Protein AF-A0A9W9KMR5-F1 (afdb_monomer)

Secondary structure (DSSP, 8-state):
-PPPPPSS--HHHHHHHHTTS--EE--SS-B--EEETTEEEPPB-PPPTT---SEE--TTSSHHHHHHHHHHHHH-GGGTTSPPPPPPPTTPPPTT-TTPPP----EE-TT--EE---TTSS-SSS--SS--TTS-----TTHHHHHHHHHHH-GGGSTTHHHHHHHHHHHHHHHHHHHHHTHHHHHHHHHHT-----TT--HHHHHHHHHHHHHHHHHHHHHHHHHHHHHHHHHHHHHHHTSSS--S-----------

Sequence (259 aa):
MAFPLPRGITPSEIAFLAEMEMVTVVPRQRLEGLELLGGPVEPLVPPRPSTPREYYPPAWLHPDPLSLILEVESQHQDYKNAFSPPLPLPGQPSIRDNGLAPKARPQYTPDGDRYFPSPPFLPQNTAQMTISSRDPPALPFHWVEIGNMLLEAASDDLVEADQVRRLLKDLREIRLSKMRAGVDALDAAAVGGGGVALTGVGAMEVGEERGFLSGVVDNLRKIGASKEQARREQMAEQRANGGYNGTQDEEEEEDYMEF

Structure (mmCIF, N/CA/C/O backbone):
data_AF-A0A9W9KMR5-F1
#
_entry.id   AF-A0A9W9KMR5-F1
#
loop_
_atom_site.group_PDB
_atom_site.id
_atom_site.type_symbol
_atom_site.label_atom_id
_atom_site.label_alt_id
_atom_site.label_comp_id
_atom_site.label_asym_id
_atom_site.label_entity_id
_atom_site.label_seq_id
_atom_site.pdbx_PDB_ins_code
_atom_site.Cartn_x
_atom_site.Cartn_y
_atom_site.Cartn_z
_atom_site.occupancy
_atom_site.B_iso_or_equiv
_atom_site.auth_seq_id
_atom_site.auth_comp_id
_atom_site.auth_asym_id
_atom_site.auth_atom_id
_atom_site.pdbx_PDB_model_num
ATOM 1 N N . MET A 1 1 ? -13.466 17.343 -27.640 1.00 50.41 1 MET A N 1
ATOM 2 C CA . MET A 1 1 ? -12.302 16.441 -27.773 1.00 50.41 1 MET A CA 1
ATOM 3 C C . MET A 1 1 ? -11.953 15.959 -26.378 1.00 50.41 1 MET A C 1
ATOM 5 O O . MET A 1 1 ? -11.726 16.803 -25.523 1.00 50.41 1 MET A O 1
ATOM 9 N N . ALA A 1 2 ? -12.018 14.654 -26.117 1.00 62.47 2 ALA A N 1
ATOM 10 C CA . ALA A 1 2 ? -11.571 14.106 -24.839 1.00 62.47 2 ALA A CA 1
ATOM 11 C C . ALA A 1 2 ? -10.038 14.169 -24.801 1.00 62.47 2 ALA A C 1
ATOM 13 O O . ALA A 1 2 ? -9.386 13.720 -25.746 1.00 62.47 2 ALA A O 1
ATOM 14 N N . PHE A 1 3 ? -9.471 14.776 -23.759 1.00 57.06 3 PHE A N 1
ATOM 15 C CA . PHE A 1 3 ? -8.030 14.727 -23.525 1.00 57.06 3 PHE A CA 1
ATOM 16 C C . PHE A 1 3 ? -7.606 13.264 -23.321 1.00 57.06 3 PHE A C 1
ATOM 18 O O . PHE A 1 3 ? -8.355 12.510 -22.694 1.00 57.06 3 PHE A O 1
ATOM 25 N N . PRO A 1 4 ? -6.444 12.834 -23.844 1.00 76.19 4 PRO A N 1
ATOM 26 C CA . PRO A 1 4 ? -5.952 11.493 -23.572 1.00 76.19 4 PRO A CA 1
ATOM 27 C C . PRO A 1 4 ? -5.710 11.362 -22.066 1.00 76.19 4 PRO A C 1
ATOM 29 O O . PRO A 1 4 ? -4.954 12.142 -21.487 1.00 76.19 4 PRO A O 1
ATOM 32 N N . LEU A 1 5 ? -6.382 10.397 -21.435 1.00 70.25 5 LEU A N 1
ATOM 33 C CA . LEU A 1 5 ? -6.178 10.091 -20.023 1.00 70.25 5 LEU A CA 1
ATOM 34 C C . LEU A 1 5 ? -4.708 9.700 -19.783 1.00 70.25 5 LEU A C 1
ATOM 36 O O . LEU A 1 5 ? -4.088 9.079 -20.660 1.00 70.25 5 LEU A O 1
ATOM 40 N N . PRO A 1 6 ? -4.133 10.061 -18.622 1.00 72.88 6 PRO A N 1
ATOM 41 C CA . PRO A 1 6 ? -2.791 9.629 -18.260 1.00 72.88 6 PRO A CA 1
ATOM 42 C C . PRO A 1 6 ? -2.697 8.098 -18.297 1.00 72.88 6 PRO A C 1
ATOM 44 O O . PRO A 1 6 ? -3.644 7.380 -17.982 1.00 72.88 6 PRO A O 1
ATOM 47 N N . ARG A 1 7 ? -1.548 7.576 -18.738 1.00 75.69 7 ARG A N 1
ATOM 48 C CA . ARG A 1 7 ? -1.337 6.127 -18.825 1.00 75.69 7 ARG A CA 1
ATOM 49 C C . ARG A 1 7 ? -1.095 5.546 -17.435 1.00 75.69 7 ARG A C 1
ATOM 51 O O . ARG A 1 7 ? -0.032 5.762 -16.864 1.00 75.69 7 ARG A O 1
ATOM 58 N N . GLY A 1 8 ? -1.996 4.681 -16.985 1.00 82.62 8 GLY A N 1
ATOM 59 C CA . GLY A 1 8 ? -1.879 3.980 -15.705 1.00 82.62 8 GLY A CA 1
ATOM 60 C C . GLY A 1 8 ? -2.921 4.443 -14.703 1.00 82.62 8 GLY A C 1
ATOM 61 O O . GLY A 1 8 ? -3.733 5.303 -15.016 1.00 82.62 8 GLY A O 1
ATOM 62 N N . ILE A 1 9 ? -2.889 3.827 -13.527 1.00 88.56 9 ILE A N 1
ATOM 63 C CA . ILE A 1 9 ? -3.784 4.164 -12.429 1.00 88.56 9 ILE A CA 1
ATOM 64 C C . ILE A 1 9 ? -3.265 5.410 -11.702 1.00 88.56 9 ILE A C 1
ATOM 66 O O . ILE A 1 9 ? -2.066 5.539 -11.450 1.00 88.56 9 ILE A O 1
ATOM 70 N N . THR A 1 10 ? -4.155 6.349 -11.415 1.00 91.69 10 THR A N 1
ATOM 71 C CA . THR A 1 10 ? -3.847 7.596 -10.708 1.00 91.69 10 THR A CA 1
ATOM 72 C C . THR A 1 10 ? -3.862 7.392 -9.189 1.00 91.69 10 THR A C 1
ATOM 74 O O . THR A 1 10 ? -4.560 6.502 -8.708 1.00 91.69 10 THR A O 1
ATOM 77 N N . PRO A 1 11 ? -3.177 8.240 -8.397 1.00 93.31 11 PRO A N 1
ATOM 78 C CA . PRO A 1 11 ? -3.221 8.150 -6.934 1.00 93.31 11 PRO A CA 1
ATOM 79 C C . PRO A 1 11 ? -4.643 8.161 -6.354 1.00 93.31 11 PRO A C 1
ATOM 81 O O . PRO A 1 11 ? -4.929 7.434 -5.408 1.00 93.31 11 PRO A O 1
ATOM 84 N N . SER A 1 12 ? -5.554 8.939 -6.947 1.00 93.38 12 SER A N 1
ATOM 85 C CA . SER A 1 12 ? -6.961 8.982 -6.531 1.00 93.38 12 SER A CA 1
ATOM 86 C C . SER A 1 12 ? -7.711 7.688 -6.847 1.00 93.38 12 SER A C 1
ATOM 88 O O . SER A 1 12 ? -8.516 7.243 -6.038 1.00 93.38 12 SER A O 1
ATOM 90 N N . GLU A 1 13 ? -7.441 7.060 -7.992 1.00 94.38 13 GLU A N 1
ATOM 91 C CA . GLU A 1 13 ? -8.012 5.749 -8.321 1.00 94.38 13 GLU A CA 1
ATOM 92 C C . GLU A 1 13 ? -7.449 4.647 -7.414 1.00 94.38 13 GLU A C 1
ATOM 94 O O . GLU A 1 13 ? -8.189 3.749 -7.029 1.00 94.38 13 GLU A O 1
ATOM 99 N N . ILE A 1 14 ? -6.171 4.721 -7.026 1.00 95.44 14 ILE A N 1
ATOM 100 C CA . ILE A 1 14 ? -5.584 3.783 -6.057 1.00 95.44 14 ILE A CA 1
ATOM 101 C C . ILE A 1 14 ? -6.244 3.951 -4.688 1.00 95.44 14 ILE A C 1
ATOM 103 O O . ILE A 1 14 ? -6.634 2.956 -4.087 1.00 95.44 14 ILE A O 1
ATOM 107 N N . ALA A 1 15 ? -6.417 5.190 -4.217 1.00 94.75 15 ALA A N 1
ATOM 108 C CA . ALA A 1 15 ? -7.129 5.464 -2.970 1.00 94.75 15 ALA A CA 1
ATOM 109 C C . ALA A 1 15 ? -8.562 4.911 -3.014 1.00 94.75 15 ALA A C 1
ATOM 111 O O . ALA A 1 15 ? -8.975 4.221 -2.089 1.00 94.75 15 ALA A O 1
ATOM 112 N N . PHE A 1 16 ? -9.268 5.108 -4.131 1.00 95.06 16 PHE A N 1
ATOM 113 C CA . PHE A 1 16 ? -10.596 4.534 -4.347 1.00 95.06 16 PHE A CA 1
ATOM 114 C C . PHE A 1 16 ? -10.596 2.995 -4.312 1.00 95.06 16 PHE A C 1
ATOM 116 O O . PHE A 1 16 ? -11.498 2.389 -3.743 1.00 95.06 16 PHE A O 1
ATOM 123 N N . LEU A 1 17 ? -9.586 2.333 -4.886 1.00 94.12 17 LEU A N 1
ATOM 124 C CA . LEU A 1 17 ? -9.457 0.874 -4.777 1.00 94.12 17 LEU A CA 1
ATOM 125 C C . LEU A 1 17 ? -9.125 0.423 -3.350 1.00 94.12 1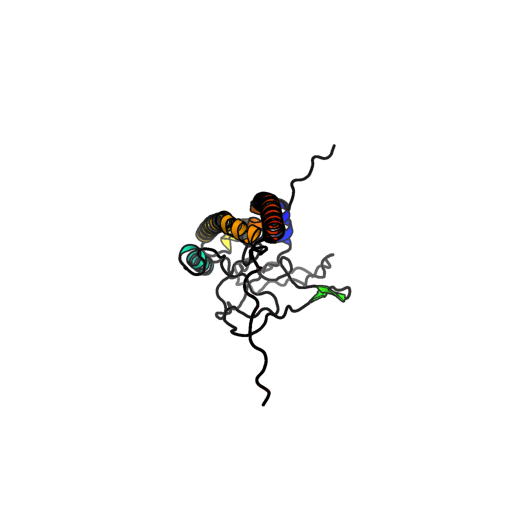7 LEU A C 1
ATOM 127 O O . LEU A 1 17 ? -9.597 -0.632 -2.926 1.00 94.12 17 LEU A O 1
ATOM 131 N N . ALA A 1 18 ? -8.337 1.205 -2.614 1.00 94.56 18 ALA A N 1
ATOM 132 C CA . ALA A 1 18 ? -7.990 0.919 -1.229 1.00 94.56 18 ALA A CA 1
ATOM 133 C C . ALA A 1 18 ? -9.209 1.003 -0.295 1.00 94.56 18 ALA A C 1
ATOM 135 O O . ALA A 1 18 ? -9.254 0.274 0.689 1.00 94.56 18 ALA A O 1
ATOM 136 N N . GLU A 1 19 ? -10.229 1.808 -0.610 1.00 93.12 19 GLU A N 1
ATOM 137 C CA . GLU A 1 19 ? -11.490 1.856 0.156 1.00 93.12 19 GLU A CA 1
ATOM 138 C C . GLU A 1 19 ? -12.242 0.513 0.183 1.00 93.12 19 GLU A C 1
ATOM 140 O O . GLU A 1 19 ? -13.074 0.287 1.058 1.00 93.12 19 GLU A O 1
ATOM 145 N N . MET A 1 20 ? -11.934 -0.405 -0.740 1.00 91.31 20 MET A N 1
ATOM 146 C CA . MET A 1 20 ? -12.495 -1.761 -0.747 1.00 91.31 20 MET A CA 1
ATOM 147 C C . MET A 1 20 ? -11.825 -2.695 0.277 1.00 91.31 20 MET A C 1
ATOM 149 O O . MET A 1 20 ? -12.254 -3.841 0.427 1.00 91.31 20 MET A O 1
ATOM 153 N N . GLU A 1 21 ? -10.759 -2.259 0.955 1.00 91.19 21 GLU A N 1
ATOM 154 C CA . GLU A 1 21 ? -10.086 -3.059 1.976 1.00 91.19 21 GLU A CA 1
ATOM 155 C C . GLU A 1 21 ? -10.872 -3.111 3.291 1.00 91.19 21 GLU A C 1
ATOM 157 O O . GLU A 1 21 ? -11.358 -2.111 3.816 1.00 91.19 21 GLU A O 1
ATOM 162 N N . MET A 1 22 ? -10.943 -4.307 3.874 1.00 89.38 22 MET A N 1
ATOM 163 C CA . MET A 1 22 ? -11.686 -4.538 5.110 1.00 89.38 22 MET A CA 1
ATOM 164 C C . MET A 1 22 ? -10.894 -4.089 6.344 1.00 89.38 22 MET A C 1
ATOM 166 O O . MET A 1 22 ? -9.763 -4.531 6.566 1.00 89.38 22 MET A O 1
ATOM 170 N N . VAL A 1 23 ? -11.540 -3.292 7.198 1.00 90.12 23 VAL A N 1
ATOM 171 C CA . VAL A 1 23 ? -11.034 -2.857 8.511 1.00 90.12 23 VAL A CA 1
ATOM 172 C C . VAL A 1 23 ? -11.943 -3.338 9.643 1.00 90.12 23 VAL A C 1
ATOM 174 O O . VAL A 1 23 ? -13.093 -3.720 9.423 1.00 90.12 23 VAL A O 1
ATOM 177 N N . THR A 1 24 ? -11.437 -3.337 10.877 1.00 90.19 24 THR A N 1
ATOM 178 C CA . THR A 1 24 ? -12.215 -3.751 12.053 1.00 90.19 24 THR A CA 1
ATOM 179 C C . THR A 1 24 ? -12.732 -2.542 12.826 1.00 90.19 24 THR A C 1
ATOM 181 O O . THR A 1 24 ? -11.957 -1.772 13.393 1.00 90.19 24 THR A O 1
ATOM 184 N N . VAL A 1 25 ? -14.058 -2.416 12.886 1.00 89.56 25 VAL A N 1
ATOM 185 C CA . VAL A 1 25 ? -14.766 -1.336 13.586 1.00 89.56 25 VAL A CA 1
ATOM 186 C C . VAL A 1 25 ? -15.497 -1.853 14.822 1.00 89.56 25 VAL A C 1
ATOM 188 O O . VAL A 1 25 ? -15.895 -3.019 14.887 1.00 89.56 25 VAL A O 1
ATOM 191 N N . VAL A 1 26 ? -15.701 -0.971 15.797 1.00 89.06 26 VAL A N 1
ATOM 192 C CA . VAL A 1 26 ? -16.468 -1.233 17.014 1.00 89.06 26 VAL A CA 1
ATOM 193 C C . VAL A 1 26 ? -17.762 -0.420 16.977 1.00 89.06 26 VAL A C 1
ATOM 195 O O . VAL A 1 26 ? -17.742 0.789 17.214 1.00 89.06 26 VAL A O 1
ATOM 198 N N . PRO A 1 27 ? -18.916 -1.050 16.705 1.00 89.81 27 PRO A N 1
ATOM 199 C CA . PRO A 1 27 ? -20.179 -0.330 16.622 1.00 89.81 27 PRO A CA 1
ATOM 200 C C . PRO A 1 27 ? -20.587 0.218 17.997 1.00 89.81 27 PRO A C 1
ATOM 202 O O . PRO A 1 27 ? -20.593 -0.504 18.993 1.00 89.81 27 PRO A O 1
ATOM 205 N N . ARG A 1 28 ? -20.993 1.491 18.060 1.00 86.56 28 ARG A N 1
ATOM 206 C CA . ARG A 1 28 ? -21.561 2.106 19.282 1.00 86.56 28 ARG A CA 1
ATOM 207 C C . ARG A 1 28 ? -23.069 1.916 19.410 1.00 86.56 28 ARG A C 1
ATOM 209 O O . ARG A 1 28 ? -23.625 2.036 20.498 1.00 86.56 28 ARG A O 1
ATOM 216 N N . GLN A 1 29 ? -23.733 1.626 18.297 1.00 88.56 29 GLN A N 1
ATOM 217 C CA . GLN A 1 29 ? -25.166 1.374 18.226 1.00 88.56 29 GLN A CA 1
ATOM 218 C C . GLN A 1 29 ? -25.414 0.049 17.520 1.00 88.56 29 GLN A C 1
ATOM 220 O O . GLN A 1 29 ? -24.612 -0.385 16.697 1.00 88.56 29 GLN A O 1
ATOM 225 N N . ARG A 1 30 ? -26.520 -0.608 17.868 1.00 90.12 30 ARG A N 1
ATOM 226 C CA . ARG A 1 30 ? -26.946 -1.807 17.155 1.00 90.12 30 ARG A CA 1
ATOM 227 C C . ARG A 1 30 ? -27.391 -1.402 15.756 1.00 90.12 30 ARG A C 1
ATOM 229 O O . ARG A 1 30 ? -28.308 -0.597 15.631 1.00 90.12 30 ARG A O 1
ATOM 236 N N . LEU A 1 31 ? -26.757 -1.976 14.742 1.00 91.25 31 LEU A N 1
ATOM 237 C CA . LEU A 1 31 ? -27.130 -1.806 13.343 1.00 91.25 31 LEU A CA 1
ATOM 238 C C . LEU A 1 31 ? -27.665 -3.135 12.821 1.00 91.25 31 LEU A C 1
ATOM 240 O O . LEU A 1 31 ? -27.108 -4.199 13.102 1.00 91.25 31 LEU A O 1
ATOM 244 N N . GLU A 1 32 ? -28.784 -3.077 12.108 1.00 94.06 32 GLU A N 1
ATOM 245 C CA . GLU A 1 32 ? -29.325 -4.248 11.425 1.00 94.06 32 GLU A CA 1
ATOM 246 C C . GLU A 1 32 ? -28.429 -4.630 10.243 1.00 94.06 32 GLU A C 1
ATOM 248 O O . GLU A 1 32 ? -27.678 -3.801 9.726 1.00 94.06 32 GLU A O 1
ATOM 253 N N . GLY A 1 33 ? -28.483 -5.902 9.850 1.00 92.62 33 GLY A N 1
ATOM 254 C CA . GLY A 1 33 ? -27.751 -6.371 8.679 1.00 92.62 33 GLY A CA 1
ATOM 255 C C . GLY A 1 33 ? -28.257 -5.680 7.415 1.00 92.62 33 GLY A C 1
ATOM 256 O O . GLY A 1 33 ? -29.443 -5.358 7.310 1.00 92.62 33 GLY A O 1
ATOM 257 N N . LEU A 1 34 ? -27.354 -5.442 6.467 1.00 93.06 34 LEU A N 1
ATOM 258 C CA . LEU A 1 34 ? -27.654 -4.747 5.216 1.00 93.06 34 LEU A CA 1
ATOM 259 C C . LEU A 1 34 ? -27.356 -5.656 4.028 1.00 93.06 34 LEU A C 1
ATOM 261 O O . LEU A 1 34 ? -26.262 -6.200 3.917 1.00 93.06 34 LEU A O 1
ATOM 265 N N . GLU A 1 35 ? -28.312 -5.767 3.113 1.00 93.62 35 GLU A N 1
ATOM 266 C CA . GLU A 1 35 ? -28.132 -6.444 1.828 1.00 93.62 35 GLU A CA 1
ATOM 267 C C . GLU A 1 35 ? -27.497 -5.462 0.835 1.00 93.62 35 GLU A C 1
ATOM 269 O O . GLU A 1 35 ? -28.188 -4.634 0.233 1.00 93.62 35 GLU A O 1
ATOM 274 N N . LEU A 1 36 ? -26.169 -5.499 0.699 1.00 90.31 36 LEU A N 1
ATOM 275 C CA . LEU A 1 36 ? -25.446 -4.662 -0.260 1.00 90.31 36 LEU A CA 1
ATOM 276 C C . LEU A 1 36 ? -25.286 -5.389 -1.599 1.00 90.31 36 LEU A C 1
ATOM 278 O O . LEU A 1 36 ? -25.301 -6.615 -1.671 1.00 90.31 36 LEU A O 1
ATOM 282 N N . LEU A 1 37 ? -25.034 -4.628 -2.669 1.00 88.56 37 LEU A N 1
ATOM 283 C CA . LEU A 1 37 ? -24.705 -5.203 -3.983 1.00 88.56 37 LEU A CA 1
ATOM 284 C C . LEU A 1 37 ? -23.456 -6.102 -3.936 1.00 88.56 37 LEU A C 1
ATOM 286 O O . LEU A 1 37 ? -23.356 -7.048 -4.708 1.00 88.56 37 LEU A O 1
ATOM 290 N N . GLY A 1 38 ? -22.519 -5.807 -3.029 1.00 80.44 38 GLY A N 1
ATOM 291 C CA . GLY A 1 38 ? -21.311 -6.604 -2.795 1.00 80.44 38 GLY A CA 1
ATOM 292 C C . GLY A 1 38 ? -21.511 -7.824 -1.887 1.00 80.44 38 GLY A C 1
ATOM 293 O O . GLY A 1 38 ? -20.541 -8.526 -1.616 1.00 80.44 38 GLY A O 1
ATOM 294 N N . GLY A 1 39 ? -22.735 -8.075 -1.413 1.00 84.75 39 GLY A N 1
ATOM 295 C CA . GLY A 1 39 ? -23.074 -9.149 -0.481 1.00 84.75 39 GLY A CA 1
ATOM 296 C C . GLY A 1 39 ? -23.678 -8.641 0.836 1.00 84.75 39 GLY A C 1
ATOM 297 O O . GLY A 1 39 ? -23.632 -7.442 1.128 1.00 84.75 39 GLY A O 1
ATOM 298 N N . PRO A 1 40 ? -24.263 -9.541 1.641 1.00 89.25 40 PRO A N 1
ATOM 299 C CA . PRO A 1 40 ? -24.856 -9.182 2.921 1.00 89.25 40 PRO A CA 1
ATOM 300 C C . PRO A 1 40 ? -23.783 -8.813 3.950 1.00 89.25 40 PRO A C 1
ATOM 302 O O . PRO A 1 40 ? -22.765 -9.492 4.086 1.00 89.25 40 PRO A O 1
ATOM 305 N N . VAL A 1 41 ? -24.047 -7.764 4.724 1.00 89.94 41 VAL A N 1
ATOM 306 C CA . VAL A 1 41 ? -23.285 -7.402 5.923 1.00 89.94 41 VAL A CA 1
ATOM 307 C C . VAL A 1 41 ? -24.054 -7.883 7.146 1.00 89.94 41 VAL A C 1
ATOM 309 O O . VAL A 1 41 ? -25.242 -7.586 7.298 1.00 89.94 41 VAL A O 1
ATOM 312 N N . GLU A 1 42 ? -23.383 -8.623 8.028 1.00 91.25 42 GLU A N 1
ATOM 313 C CA . GLU A 1 42 ? -23.992 -9.123 9.262 1.00 91.25 42 GLU A CA 1
ATOM 314 C C . GLU A 1 42 ? -24.405 -7.976 10.210 1.00 91.25 42 GLU A C 1
ATOM 316 O O . GLU A 1 42 ? -23.759 -6.925 10.232 1.00 91.25 42 GLU A O 1
ATOM 321 N N . PRO A 1 43 ? -25.459 -8.158 11.032 1.00 92.75 43 PRO A N 1
ATOM 322 C CA . PRO A 1 43 ? -25.853 -7.164 12.025 1.00 92.75 43 PRO A CA 1
ATOM 323 C C . PRO A 1 43 ? -24.708 -6.825 12.989 1.00 92.75 43 PRO A C 1
ATOM 325 O O . PRO A 1 43 ? -24.116 -7.709 13.611 1.00 92.75 43 PRO A O 1
ATOM 328 N N . LEU A 1 44 ? -24.443 -5.533 13.181 1.00 90.31 44 LEU A N 1
ATOM 329 C CA . LEU A 1 44 ? -23.386 -5.056 14.068 1.00 90.31 44 LEU A CA 1
ATOM 330 C C . LEU A 1 44 ? -23.951 -4.811 15.469 1.00 90.31 44 LEU A C 1
ATOM 332 O O . LEU A 1 44 ? -24.856 -3.996 15.666 1.00 90.31 44 LEU A O 1
ATOM 336 N N . VAL A 1 45 ? -23.413 -5.521 16.461 1.00 90.31 45 VAL A N 1
ATOM 337 C CA . VAL A 1 45 ? -23.856 -5.434 17.858 1.00 90.31 45 VAL A CA 1
ATOM 338 C C . VAL A 1 45 ? -22.762 -4.781 18.706 1.00 90.31 45 VAL A C 1
ATOM 340 O O . VAL A 1 45 ? -21.639 -5.287 18.720 1.00 90.31 45 VAL A O 1
ATOM 343 N N . PRO A 1 46 ? -23.069 -3.694 19.438 1.00 87.56 46 PRO A N 1
ATOM 344 C CA . PRO A 1 46 ? -22.109 -3.049 20.318 1.00 87.56 46 PRO A CA 1
ATOM 345 C C . PRO A 1 46 ? -21.552 -4.007 21.368 1.00 87.56 46 PRO A C 1
ATOM 347 O O . PRO A 1 46 ? -22.324 -4.759 21.980 1.00 87.56 46 PRO A O 1
ATOM 350 N N . PRO A 1 47 ? -20.235 -3.974 21.630 1.00 82.88 47 PRO A N 1
ATOM 351 C CA . PRO A 1 47 ? -19.678 -4.687 22.765 1.00 82.88 47 PRO A CA 1
ATOM 352 C C . PRO A 1 47 ? -20.190 -4.086 24.081 1.00 82.88 47 PRO A C 1
ATOM 354 O O . PRO A 1 47 ? -20.755 -2.992 24.137 1.00 82.88 47 PRO A O 1
ATOM 357 N N . ARG A 1 48 ? -19.991 -4.823 25.179 1.00 77.88 48 ARG A N 1
ATOM 358 C CA . ARG A 1 48 ? -20.350 -4.359 26.528 1.00 77.88 48 ARG A CA 1
ATOM 359 C C . ARG A 1 48 ? -19.681 -3.004 26.834 1.00 77.88 48 ARG A C 1
ATOM 361 O O . ARG A 1 48 ? -18.590 -2.751 26.324 1.00 77.88 48 ARG A O 1
ATOM 368 N N . PRO A 1 49 ? -20.299 -2.148 27.672 1.00 57.34 49 PRO A N 1
ATOM 369 C CA . PRO A 1 49 ? -19.851 -0.776 27.908 1.00 57.34 49 PRO A CA 1
ATOM 370 C C . PRO A 1 49 ? -18.512 -0.745 28.658 1.00 57.34 49 PRO A C 1
ATOM 372 O O . PRO A 1 49 ? -18.474 -0.655 29.882 1.00 57.34 49 PRO A O 1
ATOM 375 N N . SER A 1 50 ? -17.405 -0.870 27.930 1.00 59.41 50 SER A N 1
ATOM 376 C CA . SER A 1 50 ? -16.054 -0.699 28.477 1.00 59.41 50 SER A CA 1
ATOM 377 C C . SER A 1 50 ? -14.971 -0.416 27.435 1.00 59.41 50 SER A C 1
ATOM 379 O O . SER A 1 50 ? -13.846 -0.128 27.831 1.00 59.41 50 SER A O 1
ATOM 381 N N . THR A 1 51 ? -15.243 -0.506 26.129 1.00 61.44 51 THR A N 1
ATOM 382 C CA . THR A 1 51 ? -14.242 -0.189 25.099 1.00 61.44 51 THR A CA 1
ATOM 383 C C . THR A 1 51 ? -14.392 1.271 24.665 1.00 61.44 51 THR A C 1
ATOM 385 O O . THR A 1 51 ? -15.389 1.598 24.025 1.00 61.44 51 THR A O 1
ATOM 388 N N . PRO A 1 52 ? -13.444 2.164 25.005 1.00 66.81 52 PRO A N 1
ATOM 389 C CA . PRO A 1 52 ? -13.514 3.566 24.592 1.00 66.81 52 PRO A CA 1
ATOM 390 C C . PRO A 1 52 ? -13.263 3.760 23.088 1.00 66.81 52 PRO A C 1
ATOM 392 O O . PRO A 1 52 ? -13.651 4.791 22.548 1.00 66.81 52 PRO A O 1
ATOM 395 N N . ARG A 1 53 ? -12.638 2.774 22.427 1.00 71.50 53 ARG A N 1
ATOM 396 C CA . ARG A 1 53 ? -12.194 2.862 21.031 1.00 71.50 53 ARG A CA 1
ATOM 397 C C . ARG A 1 53 ? -13.296 2.530 20.034 1.00 71.50 53 ARG A C 1
ATOM 399 O O . ARG A 1 53 ? -14.045 1.576 20.254 1.00 71.50 53 ARG A O 1
ATOM 406 N N . GLU A 1 54 ? -13.368 3.303 18.955 1.00 78.31 54 GLU A N 1
ATOM 407 C CA . GLU A 1 54 ? -14.305 3.103 17.839 1.00 78.31 54 GLU A CA 1
ATOM 408 C C . GLU A 1 54 ? -13.691 2.226 16.737 1.00 78.31 54 GLU A C 1
ATOM 410 O O . GLU A 1 54 ? -14.401 1.478 16.063 1.00 78.31 54 GLU A O 1
ATOM 415 N N . TYR A 1 55 ? -12.362 2.219 16.639 1.00 81.81 55 TYR A N 1
ATOM 416 C CA . TYR A 1 55 ? -11.589 1.429 15.691 1.00 81.81 55 TYR A CA 1
ATOM 417 C C . TYR A 1 55 ? -10.580 0.523 16.401 1.00 81.81 55 TYR A C 1
ATOM 419 O O . TYR A 1 55 ? -9.912 0.910 17.366 1.00 81.81 55 TYR A O 1
ATOM 427 N N . TYR A 1 56 ? -10.430 -0.698 15.885 1.00 85.69 56 TYR A N 1
ATOM 428 C CA . TYR A 1 56 ? -9.280 -1.536 16.207 1.00 85.69 56 TYR A CA 1
ATOM 429 C C . TYR A 1 56 ? -8.276 -1.438 15.060 1.00 85.69 56 TYR A C 1
ATOM 431 O O . TYR A 1 56 ? -8.548 -1.964 13.976 1.00 85.69 56 TYR A O 1
ATOM 439 N N . PRO A 1 57 ? -7.127 -0.771 15.265 1.00 87.31 57 PRO A N 1
ATOM 440 C CA . PRO A 1 57 ? -6.171 -0.594 14.191 1.00 87.31 57 PRO A CA 1
ATOM 441 C C . PRO A 1 57 ? -5.542 -1.927 13.781 1.00 87.31 57 PRO A C 1
ATOM 443 O O . PRO A 1 57 ? -5.391 -2.832 14.614 1.00 87.31 57 PRO A O 1
ATOM 446 N N . PRO A 1 58 ? -5.156 -2.067 12.503 1.00 90.94 58 PRO A N 1
ATOM 447 C CA . PRO A 1 58 ? -4.441 -3.246 12.058 1.00 90.94 58 PRO A CA 1
ATOM 448 C C . PRO A 1 58 ? -3.080 -3.335 12.751 1.00 90.94 58 PRO A C 1
ATOM 450 O O . PRO A 1 58 ? -2.438 -2.325 13.033 1.00 90.94 58 PRO A O 1
ATOM 453 N N . ALA A 1 59 ? -2.615 -4.562 12.994 1.00 88.88 59 ALA A N 1
ATOM 454 C CA . ALA A 1 59 ? -1.421 -4.808 13.802 1.00 88.88 59 ALA A CA 1
ATOM 455 C C . ALA A 1 59 ? -0.145 -4.156 13.241 1.00 88.88 59 ALA A C 1
ATOM 457 O O . ALA A 1 59 ? 0.745 -3.817 14.010 1.00 88.88 59 ALA A O 1
ATOM 458 N N . TRP A 1 60 ? -0.049 -3.970 11.921 1.00 92.31 60 TRP A N 1
ATOM 459 C CA . TRP A 1 60 ? 1.104 -3.329 11.285 1.00 92.31 60 TRP A CA 1
ATOM 460 C C . TRP A 1 60 ? 1.143 -1.806 11.508 1.00 92.31 60 TRP A C 1
ATOM 462 O O . TRP A 1 60 ? 2.221 -1.223 11.452 1.00 92.31 60 TRP A O 1
ATOM 472 N N . LEU A 1 61 ? 0.001 -1.158 11.782 1.00 94.19 61 LEU A N 1
ATOM 473 C CA . LEU A 1 61 ? -0.116 0.294 11.969 1.00 94.19 61 LEU A CA 1
ATOM 474 C C . LEU A 1 61 ? 0.136 0.669 13.438 1.00 94.19 61 LEU A C 1
ATOM 476 O O . LEU A 1 61 ? -0.715 1.222 14.134 1.00 94.19 61 LEU A O 1
ATOM 480 N N . HIS A 1 62 ? 1.325 0.321 13.919 1.00 94.25 62 HIS A N 1
ATOM 481 C CA . HIS A 1 62 ? 1.790 0.591 15.276 1.00 94.25 62 HIS A CA 1
ATOM 482 C C . HIS A 1 62 ? 3.274 0.997 15.232 1.00 94.25 62 HIS A C 1
ATOM 484 O O . HIS A 1 62 ? 3.992 0.540 14.334 1.00 94.25 62 HIS A O 1
ATOM 490 N N . PRO A 1 63 ? 3.767 1.829 16.170 1.00 96.12 63 PRO A N 1
ATOM 491 C CA . PRO A 1 63 ? 5.167 2.238 16.185 1.00 96.12 63 PRO A CA 1
ATOM 492 C C . PRO A 1 63 ? 6.177 1.088 16.128 1.00 96.12 63 PRO A C 1
ATOM 494 O O . PRO A 1 63 ? 7.083 1.139 15.297 1.00 96.12 63 PRO A O 1
ATOM 497 N N . ASP A 1 64 ? 6.020 0.043 16.950 1.00 94.56 64 ASP A N 1
ATOM 498 C CA . ASP A 1 64 ? 7.013 -1.046 16.994 1.00 94.56 64 ASP A CA 1
ATOM 499 C C . ASP A 1 64 ? 7.125 -1.814 15.663 1.00 94.56 64 ASP A C 1
ATOM 501 O O . ASP A 1 64 ? 8.232 -1.896 15.129 1.00 94.56 64 ASP A O 1
ATOM 505 N N . PRO A 1 65 ? 6.029 -2.326 15.057 1.00 93.94 65 PRO A N 1
ATOM 506 C CA . PRO A 1 65 ? 6.086 -2.963 13.741 1.00 93.94 65 PRO A CA 1
ATOM 507 C C . PRO A 1 65 ? 6.665 -2.063 12.650 1.00 93.94 65 PRO A C 1
ATOM 509 O O . PRO A 1 65 ? 7.519 -2.511 11.890 1.00 93.94 65 PRO A O 1
ATOM 512 N N . LEU A 1 66 ? 6.250 -0.794 12.585 1.00 96.31 66 LEU A N 1
ATOM 513 C CA . LEU A 1 66 ? 6.748 0.143 11.575 1.00 96.31 66 LEU A CA 1
ATOM 514 C C . LEU A 1 66 ? 8.238 0.443 11.755 1.00 96.31 66 LEU A C 1
ATOM 516 O O . LEU A 1 66 ? 8.962 0.524 10.767 1.00 96.31 66 LEU A O 1
ATOM 520 N N . SER A 1 67 ? 8.703 0.561 12.999 1.00 95.62 67 SER A N 1
ATOM 521 C CA . SER A 1 67 ? 10.120 0.772 13.308 1.00 95.62 67 SER A CA 1
ATOM 522 C C . SER A 1 67 ? 10.963 -0.444 12.920 1.00 95.62 67 SER A C 1
ATOM 524 O O . SER A 1 67 ? 12.019 -0.281 12.316 1.00 95.62 67 SER A O 1
ATOM 526 N N . LEU A 1 68 ? 10.473 -1.659 13.190 1.00 93.81 68 LEU A N 1
ATOM 527 C CA . LEU A 1 68 ? 11.134 -2.901 12.773 1.00 93.81 68 LEU A CA 1
ATOM 528 C C . LEU A 1 68 ? 11.207 -3.020 11.247 1.00 93.81 68 LEU A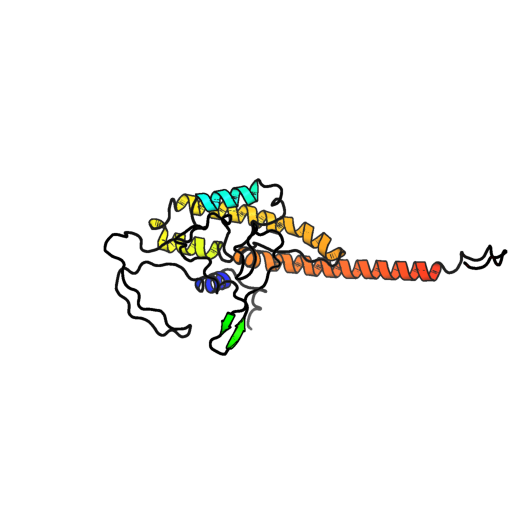 C 1
ATOM 530 O O . LEU A 1 68 ? 12.254 -3.362 10.703 1.00 93.81 68 LEU A O 1
ATOM 534 N N . ILE A 1 69 ? 10.114 -2.713 10.544 1.00 94.38 69 ILE A N 1
ATOM 535 C CA . ILE A 1 69 ? 10.098 -2.715 9.076 1.00 94.38 69 ILE A CA 1
ATOM 536 C C . ILE A 1 69 ? 11.086 -1.667 8.547 1.00 94.38 69 ILE A C 1
ATOM 538 O O . ILE A 1 69 ? 11.859 -1.958 7.639 1.00 94.38 69 ILE A O 1
ATOM 542 N N . LEU A 1 70 ? 11.119 -0.470 9.135 1.00 95.06 70 LEU A N 1
ATOM 543 C CA . LEU A 1 70 ? 12.040 0.598 8.748 1.00 95.06 70 LEU A CA 1
ATOM 544 C C . LEU A 1 70 ? 13.509 0.203 8.949 1.00 95.06 70 LEU A C 1
ATOM 546 O O . LEU A 1 70 ? 14.351 0.494 8.097 1.00 95.06 70 LEU A O 1
ATOM 550 N N . GLU A 1 71 ? 13.827 -0.483 10.046 1.00 93.44 71 GLU A N 1
ATOM 551 C CA . GLU A 1 71 ? 15.159 -1.035 10.302 1.00 93.44 71 GLU A CA 1
ATOM 552 C C . GLU A 1 71 ? 15.539 -2.080 9.247 1.00 93.44 71 GLU A C 1
ATOM 554 O O . GLU A 1 71 ? 16.620 -1.996 8.660 1.00 93.44 71 GLU A O 1
ATOM 559 N N . VAL A 1 72 ? 14.628 -3.010 8.935 1.00 91.06 72 VAL A N 1
ATOM 560 C CA . VAL A 1 72 ? 14.818 -4.002 7.865 1.00 91.06 72 VAL A CA 1
ATOM 561 C C . VAL A 1 72 ? 15.083 -3.312 6.527 1.00 91.06 72 VAL A C 1
ATOM 563 O O . VAL A 1 72 ? 15.992 -3.711 5.801 1.00 91.06 72 VAL A O 1
ATOM 566 N N . GLU A 1 73 ? 14.347 -2.245 6.216 1.00 91.81 73 GLU A N 1
ATOM 567 C CA . GLU A 1 73 ? 14.510 -1.526 4.956 1.00 91.81 73 GLU A CA 1
ATOM 568 C C . GLU A 1 73 ? 15.788 -0.684 4.879 1.00 91.81 73 GLU A C 1
ATOM 570 O O . GLU A 1 73 ? 16.305 -0.477 3.781 1.00 91.81 73 GLU A O 1
ATOM 575 N N . SER A 1 74 ? 16.311 -0.196 6.003 1.00 89.81 74 SER A N 1
ATOM 576 C CA . SER A 1 74 ? 17.453 0.728 6.017 1.00 89.81 74 SER A CA 1
ATOM 577 C C . SER A 1 74 ? 18.797 0.063 6.321 1.00 89.81 74 SER A C 1
ATOM 579 O O . SER A 1 74 ? 19.805 0.436 5.722 1.00 89.81 74 SER A O 1
ATOM 581 N N . GLN A 1 75 ? 18.836 -0.898 7.245 1.00 82.56 75 GLN A N 1
ATOM 582 C CA . GLN A 1 75 ? 20.083 -1.411 7.829 1.00 82.56 75 GLN A CA 1
ATOM 583 C C . GLN A 1 75 ? 20.429 -2.831 7.379 1.00 82.56 75 GLN A C 1
ATOM 585 O O . GLN A 1 75 ? 21.590 -3.236 7.449 1.00 82.56 75 GLN A O 1
ATOM 590 N N . HIS A 1 76 ? 19.447 -3.609 6.926 1.00 79.25 76 HIS A N 1
ATOM 591 C CA . HIS A 1 76 ? 19.664 -5.024 6.665 1.00 79.25 76 HIS A CA 1
ATOM 592 C C . HIS A 1 76 ? 20.264 -5.257 5.272 1.00 79.25 76 HIS A C 1
ATOM 594 O O . HIS A 1 76 ? 19.671 -4.908 4.250 1.00 79.25 76 HIS A O 1
ATOM 600 N N . GLN A 1 77 ? 21.448 -5.875 5.230 1.00 76.56 77 GLN A N 1
ATOM 601 C CA . GLN A 1 77 ? 22.229 -6.058 4.002 1.00 76.56 77 GLN A CA 1
ATOM 602 C C . GLN A 1 77 ? 21.459 -6.829 2.916 1.00 76.56 77 GLN A C 1
ATOM 604 O O . GLN A 1 77 ? 21.542 -6.468 1.741 1.00 76.56 77 GLN A O 1
ATOM 609 N N . ASP A 1 78 ? 20.674 -7.836 3.309 1.00 75.94 78 ASP A N 1
ATOM 610 C CA . ASP A 1 78 ? 19.869 -8.658 2.393 1.00 75.94 78 ASP A CA 1
ATOM 611 C C . ASP A 1 78 ? 18.763 -7.849 1.696 1.00 75.94 78 ASP A C 1
ATOM 613 O O . ASP A 1 78 ? 18.376 -8.155 0.569 1.00 75.94 78 ASP A O 1
ATOM 617 N N . TYR A 1 79 ? 18.306 -6.764 2.327 1.00 79.25 79 TYR A N 1
ATOM 618 C CA . TYR A 1 79 ? 17.280 -5.868 1.794 1.00 79.25 79 TYR A CA 1
ATOM 619 C C . TYR A 1 79 ? 17.866 -4.583 1.211 1.00 79.25 79 TYR A C 1
ATOM 621 O O . TYR A 1 79 ? 17.121 -3.668 0.874 1.00 79.25 79 TYR A O 1
ATOM 629 N N . LYS A 1 80 ? 19.184 -4.489 1.003 1.00 80.12 80 LYS A N 1
ATOM 630 C CA . LYS A 1 80 ? 19.789 -3.299 0.381 1.00 80.12 80 LYS A CA 1
ATOM 631 C C . LYS A 1 80 ? 19.164 -2.969 -0.984 1.00 80.12 80 LYS A C 1
ATOM 633 O O . LYS A 1 80 ? 18.921 -1.803 -1.276 1.00 80.12 80 LYS A O 1
ATOM 638 N N . ASN A 1 81 ? 18.868 -4.002 -1.777 1.00 81.75 81 ASN A N 1
ATOM 639 C CA . ASN A 1 81 ? 18.281 -3.895 -3.120 1.00 81.75 81 ASN A CA 1
ATOM 640 C C . ASN A 1 81 ? 16.923 -4.616 -3.238 1.00 81.75 81 ASN A C 1
ATOM 642 O O . ASN A 1 81 ? 16.490 -4.939 -4.342 1.00 81.75 81 ASN A O 1
ATOM 646 N N . ALA A 1 82 ? 16.274 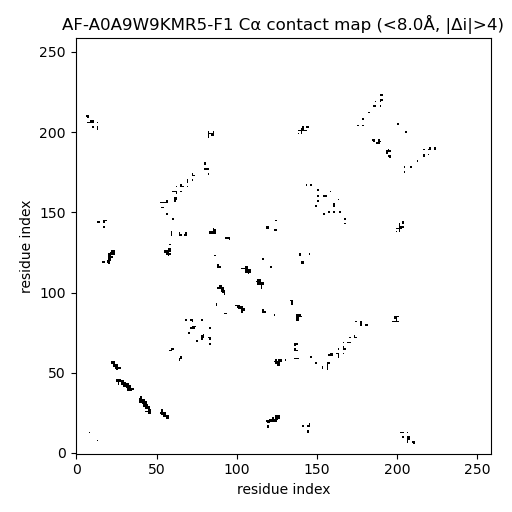-4.917 -2.112 1.00 87.12 82 ALA A N 1
ATOM 647 C CA . ALA A 1 82 ? 14.978 -5.585 -2.064 1.00 87.12 82 ALA A CA 1
ATOM 648 C C . ALA A 1 82 ? 14.061 -4.886 -1.057 1.00 87.12 82 ALA A C 1
ATOM 650 O O . ALA A 1 82 ? 14.528 -4.194 -0.152 1.00 87.12 82 ALA A O 1
ATOM 651 N N . PHE A 1 83 ? 12.756 -5.064 -1.230 1.00 91.69 83 PHE A N 1
ATOM 652 C CA . PHE A 1 83 ? 11.755 -4.569 -0.292 1.00 91.69 83 PHE A CA 1
ATOM 653 C C . PHE A 1 83 ? 11.520 -5.592 0.812 1.00 91.69 83 PHE A C 1
ATOM 655 O O . PHE A 1 83 ? 11.682 -6.800 0.607 1.00 91.69 83 PHE A O 1
ATOM 662 N N . SER A 1 84 ? 11.096 -5.100 1.971 1.00 90.56 84 SER A N 1
ATOM 663 C CA . SER A 1 84 ? 10.562 -5.929 3.045 1.00 90.56 84 SER A CA 1
ATOM 664 C C . SER A 1 84 ? 9.466 -6.861 2.507 1.00 90.56 84 SER A C 1
ATOM 666 O O . SER A 1 84 ? 8.689 -6.488 1.618 1.00 90.56 84 SER A O 1
ATOM 668 N N . PRO A 1 85 ? 9.423 -8.108 2.996 1.00 87.50 85 PRO A N 1
ATOM 669 C CA . PRO A 1 85 ? 8.549 -9.125 2.440 1.00 87.50 85 PRO A CA 1
ATOM 670 C C . PRO A 1 85 ? 7.068 -8.789 2.703 1.00 87.50 85 PRO A C 1
ATOM 672 O O . PRO A 1 85 ? 6.733 -8.329 3.796 1.00 87.50 85 PRO A O 1
ATOM 675 N N . PRO A 1 86 ? 6.165 -9.031 1.733 1.00 87.25 86 PRO A N 1
ATOM 676 C CA . PRO A 1 86 ? 4.736 -8.792 1.908 1.00 87.25 86 PRO A CA 1
ATOM 677 C C . PRO A 1 86 ? 4.095 -9.858 2.800 1.00 87.25 86 PRO A C 1
ATOM 679 O O . PRO A 1 86 ? 4.657 -10.935 3.017 1.00 87.25 86 PRO A O 1
ATOM 682 N N . LEU A 1 87 ? 2.859 -9.595 3.240 1.00 84.38 87 LEU A N 1
ATOM 683 C CA . LEU A 1 87 ? 2.030 -10.633 3.850 1.00 84.38 87 LEU A CA 1
ATOM 684 C C . LEU A 1 87 ? 1.864 -11.816 2.874 1.00 84.38 87 LEU A C 1
ATOM 686 O O . LEU A 1 87 ? 1.532 -11.593 1.703 1.00 84.38 87 LEU A O 1
ATOM 690 N N . PRO A 1 88 ? 2.048 -13.068 3.334 1.00 80.38 88 PRO A N 1
ATOM 691 C CA . PRO A 1 88 ? 1.897 -14.234 2.477 1.00 80.38 88 PRO A CA 1
ATOM 692 C C . PRO A 1 88 ? 0.448 -14.368 2.005 1.00 80.38 88 PRO A C 1
ATOM 694 O O . PRO A 1 88 ? -0.504 -14.232 2.779 1.00 80.38 88 PRO A O 1
ATOM 697 N N . LEU A 1 89 ? 0.272 -14.669 0.719 1.00 82.75 89 LEU A N 1
ATOM 698 C CA . LEU A 1 89 ? -1.048 -14.943 0.160 1.00 82.75 89 LEU A CA 1
ATOM 699 C C . LEU A 1 89 ? -1.600 -16.273 0.700 1.00 82.75 89 LEU A C 1
ATOM 701 O O . LEU A 1 89 ? -0.827 -17.166 1.062 1.00 82.75 89 LEU A O 1
ATOM 705 N N . PRO A 1 90 ? -2.928 -16.483 0.691 1.00 82.50 90 PRO A N 1
ATOM 706 C CA . PRO A 1 90 ? -3.518 -17.760 1.072 1.00 82.50 90 PRO A CA 1
ATOM 707 C C . PRO A 1 90 ? -2.880 -18.958 0.345 1.00 82.50 90 PRO A C 1
ATOM 709 O O . PRO A 1 90 ? -2.989 -19.122 -0.872 1.00 82.50 90 PRO A O 1
ATOM 712 N N . GLY A 1 91 ? -2.225 -19.829 1.119 1.00 78.12 91 GLY A N 1
ATOM 713 C CA . GLY A 1 91 ? -1.533 -21.018 0.609 1.00 78.12 91 GLY A CA 1
ATOM 714 C C . GLY A 1 91 ? -0.063 -20.823 0.236 1.00 78.12 91 GLY A C 1
ATOM 715 O O . GLY A 1 91 ? 0.595 -21.794 -0.148 1.00 78.12 91 GLY A O 1
ATOM 716 N N . GLN A 1 92 ? 0.471 -19.611 0.379 1.00 81.31 92 GLN A N 1
ATOM 717 C CA . GLN A 1 92 ? 1.912 -19.407 0.387 1.00 81.31 92 GLN A CA 1
ATOM 718 C C . GLN A 1 92 ? 2.494 -19.790 1.757 1.00 81.31 92 GLN A C 1
ATOM 720 O O . GLN A 1 92 ? 1.869 -19.514 2.785 1.00 81.31 92 GLN A O 1
ATOM 725 N N . PRO A 1 93 ? 3.654 -20.467 1.780 1.00 79.25 93 PRO A N 1
ATOM 726 C CA . PRO A 1 93 ? 4.387 -20.736 3.009 1.00 79.25 93 PRO A CA 1
ATOM 727 C C . PRO A 1 93 ? 4.830 -19.426 3.667 1.00 79.25 93 PRO A C 1
ATOM 729 O O . PRO A 1 93 ? 5.063 -18.427 2.983 1.00 79.25 93 PRO A O 1
ATOM 732 N N . SER A 1 94 ? 4.975 -19.447 4.992 1.00 76.19 94 SER A N 1
ATOM 733 C CA . SER A 1 94 ? 5.682 -18.373 5.692 1.00 76.19 94 SER A CA 1
ATOM 734 C C . SER A 1 94 ? 7.153 -18.349 5.261 1.00 76.19 94 SER A C 1
ATOM 736 O O . SER A 1 94 ? 7.711 -19.368 4.857 1.00 76.19 94 SER A O 1
ATOM 738 N N . ILE A 1 95 ? 7.816 -17.204 5.430 1.00 70.00 95 ILE A N 1
ATOM 739 C CA . ILE A 1 95 ? 9.276 -17.068 5.292 1.00 70.00 95 ILE A CA 1
ATOM 740 C C . ILE A 1 95 ? 10.021 -18.109 6.142 1.00 70.00 95 ILE A C 1
ATOM 742 O O . ILE A 1 95 ? 11.105 -18.549 5.772 1.00 70.00 95 ILE A O 1
ATOM 746 N N . ARG A 1 96 ? 9.446 -18.524 7.280 1.00 71.19 96 ARG A N 1
ATOM 747 C CA . ARG A 1 96 ? 10.056 -19.517 8.178 1.00 71.19 96 ARG A CA 1
ATOM 748 C C . ARG A 1 96 ? 9.835 -20.970 7.739 1.00 71.19 96 ARG A C 1
ATOM 750 O O . ARG A 1 96 ? 10.438 -21.872 8.319 1.00 71.19 96 ARG A O 1
ATOM 757 N N . ASP A 1 97 ? 8.984 -21.213 6.748 1.00 77.75 97 ASP A N 1
ATOM 758 C CA . ASP A 1 97 ? 8.646 -22.554 6.281 1.00 77.75 97 ASP A CA 1
ATOM 759 C C . ASP A 1 97 ? 9.611 -23.005 5.178 1.00 77.75 97 ASP A C 1
ATOM 761 O O . ASP A 1 97 ? 9.371 -22.839 3.982 1.00 77.75 97 ASP A O 1
ATOM 765 N N . ASN A 1 98 ? 10.721 -23.614 5.593 1.00 71.00 98 ASN A N 1
ATOM 766 C CA . ASN A 1 98 ? 11.732 -24.118 4.667 1.00 71.00 98 ASN A CA 1
ATOM 767 C C . ASN A 1 98 ? 11.213 -25.310 3.843 1.00 71.00 98 ASN A C 1
ATOM 769 O O . ASN A 1 98 ? 10.713 -26.295 4.386 1.00 71.00 98 ASN A O 1
ATOM 773 N N . GLY A 1 99 ? 11.405 -25.254 2.522 1.00 71.19 99 GLY A N 1
ATOM 774 C CA . GLY A 1 99 ? 11.195 -26.391 1.616 1.00 71.19 99 GLY A CA 1
ATOM 775 C C . GLY A 1 99 ? 9.745 -26.657 1.199 1.00 71.19 99 GLY A C 1
ATOM 776 O O . GLY A 1 99 ? 9.494 -27.616 0.467 1.00 71.19 99 GLY A O 1
ATOM 777 N N . LEU A 1 100 ? 8.786 -25.822 1.611 1.00 77.38 100 LEU A N 1
ATOM 778 C CA . LEU A 1 100 ? 7.413 -25.904 1.115 1.00 77.38 100 LEU A CA 1
ATOM 779 C C . LEU A 1 100 ? 7.263 -25.102 -0.178 1.00 77.38 100 LEU A C 1
ATOM 781 O O . LEU A 1 100 ? 7.572 -23.917 -0.238 1.00 77.38 100 LEU A O 1
ATOM 785 N N . ALA A 1 101 ? 6.749 -25.745 -1.225 1.00 77.00 101 ALA A N 1
ATOM 786 C CA . ALA A 1 101 ? 6.408 -25.047 -2.456 1.00 77.00 101 ALA A CA 1
ATOM 787 C C . ALA A 1 101 ? 5.130 -24.206 -2.255 1.00 77.00 101 ALA A C 1
ATOM 789 O O . ALA A 1 101 ? 4.148 -24.731 -1.713 1.00 77.00 101 ALA A O 1
ATOM 790 N N . PRO A 1 102 ? 5.091 -22.940 -2.717 1.00 79.12 102 PRO A N 1
ATOM 791 C CA . PRO A 1 102 ? 3.880 -22.130 -2.679 1.00 79.12 102 PRO A CA 1
ATOM 792 C C . PRO A 1 102 ? 2.770 -22.797 -3.492 1.00 79.12 102 PRO A C 1
ATOM 794 O O . PRO A 1 102 ? 2.936 -23.101 -4.673 1.00 79.12 102 PRO A O 1
ATOM 797 N N . LYS A 1 103 ? 1.616 -23.019 -2.855 1.00 83.44 103 LYS A N 1
ATOM 798 C CA . LYS A 1 103 ? 0.421 -23.564 -3.505 1.00 83.44 103 LYS A CA 1
ATOM 799 C C . LYS A 1 103 ? -0.703 -22.557 -3.368 1.00 83.44 103 LYS A C 1
ATOM 801 O O . LYS A 1 103 ? -1.382 -22.516 -2.346 1.00 83.44 103 LYS A O 1
ATOM 806 N N . ALA A 1 104 ? -0.896 -21.757 -4.413 1.00 81.31 104 ALA A N 1
ATOM 807 C CA . ALA A 1 104 ? -1.963 -20.769 -4.455 1.00 81.31 104 ALA A CA 1
ATOM 808 C C . ALA A 1 104 ? -3.319 -21.447 -4.197 1.00 81.31 104 ALA A C 1
ATOM 810 O O . ALA A 1 104 ? -3.716 -22.361 -4.929 1.00 81.31 104 ALA A O 1
ATOM 811 N N . ARG A 1 105 ? -4.014 -21.019 -3.138 1.00 85.56 105 ARG A N 1
ATOM 812 C CA . ARG A 1 105 ? -5.342 -21.535 -2.795 1.00 85.56 105 ARG A CA 1
ATOM 813 C C . ARG A 1 105 ? -6.397 -20.711 -3.528 1.00 85.56 105 ARG A C 1
ATOM 815 O O . ARG A 1 105 ? -6.530 -19.526 -3.226 1.00 85.56 105 ARG A O 1
ATOM 822 N N . PRO A 1 106 ? -7.126 -21.300 -4.489 1.00 88.12 106 PRO A N 1
ATOM 823 C CA . PRO A 1 106 ? -8.201 -20.581 -5.141 1.00 88.12 106 PRO A CA 1
ATOM 824 C C . PRO A 1 106 ? -9.392 -20.394 -4.200 1.00 88.12 106 PRO A C 1
ATOM 826 O O . PRO A 1 106 ? -9.655 -21.232 -3.336 1.00 88.12 106 PRO A O 1
ATOM 829 N N . GLN A 1 107 ? -10.121 -19.314 -4.428 1.00 87.75 107 GLN A N 1
ATOM 830 C CA . GLN A 1 107 ? -11.469 -19.083 -3.930 1.00 87.75 107 GLN A CA 1
ATOM 831 C C . GLN A 1 107 ? -12.440 -19.093 -5.119 1.00 87.75 107 GLN A C 1
ATOM 833 O O . GLN A 1 107 ? -12.013 -19.145 -6.277 1.00 87.75 107 GLN A O 1
ATOM 838 N N . TYR A 1 108 ? -13.738 -19.103 -4.830 1.00 88.38 108 TYR A N 1
ATOM 839 C CA . TYR A 1 108 ? -14.786 -19.161 -5.844 1.00 88.38 108 TYR A CA 1
ATOM 840 C C . TYR A 1 108 ? -15.759 -18.009 -5.643 1.00 88.38 108 TYR A C 1
ATOM 842 O O . TYR A 1 108 ? -16.123 -17.708 -4.505 1.00 88.38 108 TYR A O 1
ATOM 850 N N . THR A 1 109 ? -16.139 -17.347 -6.732 1.00 85.44 109 THR A N 1
ATOM 851 C CA . THR A 1 109 ? -17.194 -16.332 -6.710 1.00 85.44 109 THR A CA 1
ATOM 852 C C . THR A 1 109 ? -18.541 -16.991 -6.386 1.00 85.44 109 THR A C 1
ATOM 854 O O . THR A 1 109 ? -18.667 -18.217 -6.498 1.00 85.44 109 THR A O 1
ATOM 857 N N . PRO A 1 110 ? -19.574 -16.214 -6.014 1.00 82.06 110 PRO A N 1
ATOM 858 C CA . PRO A 1 110 ? -20.934 -16.739 -5.883 1.00 82.06 110 PRO A CA 1
ATOM 859 C C . PRO A 1 110 ? -21.435 -17.453 -7.151 1.00 82.06 110 PRO A C 1
ATOM 861 O O . PRO A 1 110 ? -22.178 -18.425 -7.047 1.00 82.06 110 PRO A O 1
ATOM 864 N N . ASP A 1 111 ? -20.964 -17.025 -8.327 1.00 89.25 111 ASP A N 1
ATOM 865 C CA . ASP A 1 111 ? -21.270 -17.632 -9.631 1.00 89.25 111 ASP A CA 1
ATOM 866 C C . ASP A 1 111 ? -20.493 -18.939 -9.901 1.00 89.25 111 ASP A C 1
ATOM 868 O O . ASP A 1 111 ? -20.747 -19.634 -10.884 1.00 89.25 111 ASP A O 1
ATOM 872 N N . GLY A 1 112 ? -19.557 -19.305 -9.018 1.00 90.12 112 GLY A N 1
ATOM 873 C CA . GLY A 1 112 ? -18.730 -20.508 -9.122 1.00 90.12 112 GLY A CA 1
ATOM 874 C C . GLY A 1 112 ? -17.419 -20.320 -9.890 1.00 90.12 112 GLY A C 1
ATOM 875 O O . GLY A 1 112 ? -16.682 -21.293 -10.075 1.00 90.12 112 GLY A O 1
ATOM 876 N N . ASP A 1 113 ? -17.082 -19.097 -10.303 1.00 91.31 113 ASP A N 1
ATOM 877 C CA . ASP A 1 113 ? -15.839 -18.814 -11.017 1.00 91.31 113 ASP A CA 1
ATOM 878 C C . ASP A 1 113 ? -14.636 -18.840 -10.079 1.00 91.31 113 ASP A C 1
ATOM 880 O O . ASP A 1 113 ? -14.643 -18.291 -8.976 1.00 91.31 113 ASP A O 1
ATOM 884 N N . ARG A 1 114 ? -13.553 -19.464 -10.541 1.00 91.56 114 ARG A N 1
ATOM 885 C CA . ARG A 1 114 ? -12.308 -19.573 -9.784 1.00 91.56 114 ARG A CA 1
ATOM 886 C C . ARG A 1 114 ? -11.536 -18.254 -9.822 1.00 91.56 114 ARG A C 1
ATOM 888 O O . ARG A 1 114 ? -11.152 -17.800 -10.897 1.00 91.56 114 ARG A O 1
ATOM 895 N N . TYR A 1 115 ? -11.159 -17.738 -8.656 1.00 88.19 115 TYR A N 1
ATOM 896 C CA . TYR A 1 115 ? -10.209 -16.632 -8.535 1.00 88.19 115 TYR A CA 1
ATOM 897 C C . TYR A 1 115 ? -9.122 -16.929 -7.499 1.00 88.19 115 TYR A C 1
ATOM 899 O O . TYR A 1 115 ? -9.240 -17.834 -6.670 1.00 88.19 115 TYR A O 1
ATOM 907 N N . PHE A 1 116 ? -8.021 -16.186 -7.564 1.00 87.81 116 PHE A N 1
ATOM 908 C CA . PHE A 1 116 ? -6.982 -16.217 -6.540 1.00 87.81 116 PHE A CA 1
ATOM 909 C C . PHE A 1 116 ? -7.072 -14.925 -5.739 1.00 87.81 116 PHE A C 1
ATOM 911 O O . PHE A 1 116 ? -7.020 -13.854 -6.341 1.00 87.81 116 PHE A O 1
ATOM 918 N N . PRO A 1 117 ? -7.243 -15.004 -4.413 1.00 85.31 117 PRO A N 1
ATOM 919 C CA . PRO A 1 117 ? -7.456 -13.817 -3.608 1.00 85.31 117 PRO A CA 1
ATOM 920 C C . PRO A 1 117 ? -6.187 -12.958 -3.596 1.00 85.31 117 PRO A C 1
ATOM 922 O O . PRO A 1 117 ? -5.098 -13.420 -3.245 1.00 85.31 117 PRO A O 1
ATOM 925 N N . SER A 1 118 ? -6.350 -11.702 -3.991 1.00 85.75 118 SER A N 1
ATOM 926 C CA . SER A 1 118 ? -5.335 -10.652 -3.992 1.00 85.75 118 SER A CA 1
ATOM 927 C C . SER A 1 118 ? -5.935 -9.386 -3.380 1.00 85.75 118 SER A C 1
ATOM 929 O O . SER A 1 118 ? -7.162 -9.274 -3.325 1.00 85.75 118 SER A O 1
ATOM 931 N N . PRO A 1 119 ? -5.118 -8.414 -2.944 1.00 86.00 119 PRO A N 1
ATOM 932 C CA . PRO A 1 119 ? -5.629 -7.105 -2.547 1.00 86.00 119 PRO A CA 1
ATOM 933 C C . PRO A 1 119 ? -6.497 -6.492 -3.666 1.00 86.00 119 PRO A C 1
ATOM 935 O O . PRO A 1 119 ? -6.191 -6.718 -4.844 1.00 86.00 119 PRO A O 1
ATOM 938 N N . PRO A 1 120 ? -7.576 -5.758 -3.333 1.00 86.31 120 PRO A N 1
ATOM 939 C CA . PRO A 1 120 ? -8.046 -5.406 -1.983 1.00 86.31 120 PRO A CA 1
ATOM 940 C C . PRO A 1 120 ? -8.866 -6.508 -1.278 1.00 86.31 120 PRO A C 1
ATOM 942 O O . PRO A 1 120 ? -9.265 -6.353 -0.131 1.00 86.31 120 PRO A O 1
ATOM 945 N N . PHE A 1 121 ? -9.093 -7.656 -1.917 1.00 83.94 121 PHE A N 1
ATOM 946 C CA . PHE A 1 121 ? -9.961 -8.734 -1.415 1.00 83.94 121 PHE A CA 1
ATOM 947 C C . PHE A 1 121 ? -9.296 -9.646 -0.369 1.00 83.94 121 PHE A C 1
ATOM 949 O O . PHE A 1 121 ? -9.716 -10.786 -0.160 1.00 83.94 121 PHE A O 1
ATOM 956 N N . LEU A 1 122 ? -8.230 -9.171 0.276 1.00 84.50 122 LEU A N 1
ATOM 957 C CA . LEU A 1 122 ? -7.552 -9.869 1.360 1.00 84.50 122 LEU A CA 1
ATOM 958 C C . LEU A 1 122 ? -7.762 -9.103 2.668 1.00 84.50 122 LEU A C 1
ATOM 960 O O . LEU A 1 122 ? -7.591 -7.888 2.683 1.00 84.50 122 LEU A O 1
ATOM 964 N N . PRO A 1 123 ? -8.043 -9.787 3.790 1.00 82.31 123 PRO A N 1
ATOM 965 C CA . PRO A 1 123 ? -8.184 -9.146 5.095 1.00 82.31 123 PRO A CA 1
ATOM 966 C C . PRO A 1 123 ? -6.804 -8.799 5.691 1.00 82.31 123 PRO A C 1
ATOM 968 O O . PRO A 1 123 ? -6.406 -9.324 6.728 1.00 82.31 123 PRO A O 1
ATOM 971 N N . GLN A 1 124 ? -6.031 -7.950 5.006 1.00 83.75 124 GLN A N 1
ATOM 972 C CA . GLN A 1 124 ? -4.691 -7.527 5.442 1.00 83.75 124 GLN A CA 1
ATOM 973 C C . GLN A 1 124 ? -4.750 -6.399 6.482 1.00 83.75 124 GLN A C 1
ATOM 975 O O . GLN A 1 124 ? -3.812 -6.229 7.259 1.00 83.75 124 GLN A O 1
ATOM 980 N N . ASN A 1 125 ? -5.868 -5.667 6.525 1.00 85.44 125 ASN A N 1
ATOM 981 C CA . ASN A 1 125 ? -6.092 -4.507 7.387 1.00 85.44 125 ASN A CA 1
ATOM 982 C C . ASN A 1 125 ? -7.102 -4.748 8.522 1.00 85.44 125 ASN A C 1
ATOM 984 O O . ASN A 1 125 ? -7.537 -3.814 9.195 1.00 85.44 125 ASN A O 1
ATOM 988 N N . THR A 1 126 ? -7.443 -6.007 8.788 1.00 82.94 126 THR A N 1
ATOM 989 C CA . THR A 1 126 ? -8.293 -6.374 9.925 1.00 82.94 126 THR A CA 1
ATOM 990 C C . THR A 1 126 ? -7.480 -6.478 11.212 1.00 82.94 126 THR A C 1
ATOM 992 O O . THR A 1 126 ? -6.336 -6.941 11.196 1.00 82.94 126 THR A O 1
ATOM 995 N N . ALA A 1 127 ? -8.084 -6.114 12.342 1.00 76.12 127 ALA A N 1
ATOM 996 C CA . ALA A 1 127 ? -7.474 -6.280 13.650 1.00 76.12 127 ALA A CA 1
ATOM 997 C C . ALA A 1 127 ? -7.225 -7.767 13.932 1.00 76.12 127 ALA A C 1
ATOM 999 O O . ALA A 1 127 ? -8.149 -8.572 14.051 1.00 76.12 127 ALA A O 1
ATOM 1000 N N . GLN A 1 128 ? -5.956 -8.141 14.048 1.00 68.94 128 GLN A N 1
ATOM 1001 C CA . GLN A 1 128 ? -5.577 -9.490 14.436 1.00 68.94 128 GLN A CA 1
ATOM 1002 C C . GLN A 1 128 ? -5.555 -9.555 15.965 1.00 68.94 128 GLN A C 1
ATOM 1004 O O . GLN A 1 128 ? -4.701 -8.945 16.603 1.00 68.94 128 GLN A O 1
ATOM 1009 N N . MET A 1 129 ? -6.491 -10.301 16.564 1.00 45.78 129 MET A N 1
ATOM 1010 C CA . MET A 1 129 ? -6.544 -10.496 18.025 1.00 45.78 129 MET A CA 1
ATOM 1011 C C . MET A 1 129 ? -5.294 -11.190 18.583 1.00 45.78 129 MET A C 1
ATOM 1013 O O . MET A 1 129 ? -4.991 -11.080 19.768 1.00 45.78 129 MET A O 1
ATOM 1017 N N . THR A 1 130 ? -4.554 -11.891 17.728 1.00 44.59 130 THR A N 1
ATOM 1018 C CA . THR A 1 130 ? -3.261 -12.484 18.049 1.00 44.59 130 THR A CA 1
ATOM 1019 C C . THR A 1 130 ? -2.287 -12.106 16.946 1.00 44.59 130 THR A C 1
ATOM 1021 O O . THR A 1 130 ? -2.415 -12.603 15.826 1.00 44.59 130 THR A O 1
ATOM 1024 N N . ILE A 1 131 ? -1.301 -11.260 17.254 1.00 54.12 131 ILE A N 1
ATOM 1025 C CA . ILE A 1 131 ? -0.105 -11.151 16.416 1.00 54.12 131 ILE A CA 1
ATOM 1026 C C . ILE A 1 131 ? 0.510 -12.545 16.432 1.00 54.12 131 ILE A C 1
ATOM 1028 O O . ILE A 1 131 ? 0.982 -13.007 17.474 1.00 54.12 131 ILE A O 1
ATOM 1032 N N . SER A 1 132 ? 0.430 -13.267 15.318 1.00 55.09 132 SER A N 1
ATOM 1033 C CA . SER A 1 132 ? 1.119 -14.545 15.229 1.00 55.09 132 SER A CA 1
ATOM 1034 C C . SER A 1 132 ? 2.610 -14.228 15.283 1.00 55.09 132 SER A C 1
ATOM 1036 O O . SER A 1 132 ? 3.185 -13.776 14.301 1.00 55.09 13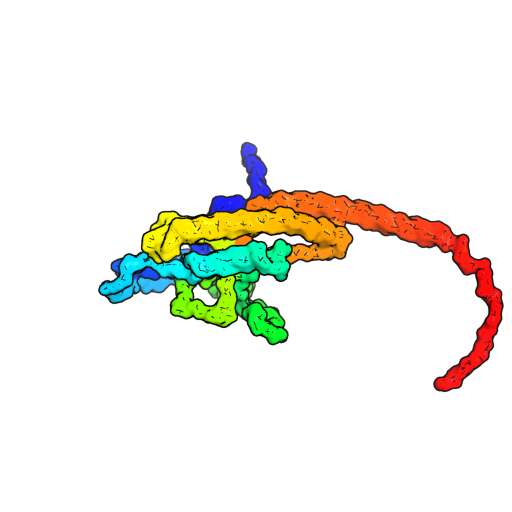2 SER A O 1
ATOM 1038 N N . SER A 1 133 ? 3.251 -14.448 16.435 1.00 58.16 133 SER A N 1
ATOM 1039 C CA . SER A 1 133 ? 4.693 -14.212 16.657 1.00 58.16 133 SER A CA 1
ATOM 1040 C C . SER A 1 133 ? 5.600 -15.054 15.746 1.00 58.16 133 SER A C 1
ATOM 1042 O O . SER A 1 133 ? 6.835 -14.986 15.798 1.00 58.16 133 SER A O 1
ATOM 1044 N N . ARG A 1 134 ? 4.980 -15.896 14.919 1.00 66.50 134 ARG A N 1
ATOM 1045 C CA . ARG A 1 134 ? 5.626 -16.710 13.912 1.00 66.50 134 ARG A CA 1
ATOM 1046 C C . ARG A 1 134 ? 6.154 -15.881 12.748 1.00 66.50 134 ARG A C 1
ATOM 1048 O O . ARG A 1 134 ? 7.222 -16.227 12.263 1.00 66.50 134 ARG A O 1
ATOM 1055 N N . ASP A 1 135 ? 5.479 -14.816 12.334 1.00 71.25 135 ASP A N 1
ATOM 1056 C CA . ASP A 1 135 ? 5.848 -14.094 11.115 1.00 71.25 135 ASP A CA 1
ATOM 1057 C C . ASP A 1 135 ? 6.329 -12.675 11.441 1.00 71.25 135 ASP A C 1
ATOM 1059 O O . ASP A 1 135 ? 5.820 -12.055 12.379 1.00 71.25 135 ASP A O 1
ATOM 1063 N N . PRO A 1 136 ? 7.350 -12.161 10.727 1.00 79.50 136 PRO A N 1
ATOM 1064 C CA . PRO A 1 136 ? 7.765 -10.776 10.894 1.00 79.50 136 PRO A CA 1
ATOM 1065 C C . PRO A 1 136 ? 6.626 -9.828 10.485 1.00 79.50 136 PRO A C 1
ATOM 1067 O O . PRO A 1 136 ? 5.807 -10.186 9.632 1.00 79.50 136 PRO A O 1
ATOM 1070 N N . PRO A 1 137 ? 6.566 -8.618 11.065 1.00 88.44 137 PRO A N 1
ATOM 1071 C CA . PRO A 1 137 ? 5.609 -7.615 10.626 1.00 88.44 137 PRO A CA 1
ATOM 1072 C C . PRO A 1 137 ? 5.847 -7.280 9.150 1.00 88.44 137 PRO A C 1
ATOM 1074 O O . PRO A 1 137 ? 6.989 -7.186 8.700 1.00 88.44 137 PRO A O 1
ATOM 1077 N N . ALA A 1 138 ? 4.760 -7.104 8.405 1.00 89.88 138 ALA A N 1
ATOM 1078 C CA . ALA A 1 138 ? 4.791 -6.845 6.974 1.00 89.88 138 ALA A CA 1
ATOM 1079 C C . ALA A 1 138 ? 3.788 -5.747 6.610 1.00 89.88 138 ALA A C 1
ATOM 1081 O O . ALA A 1 138 ? 2.757 -5.591 7.270 1.00 89.88 138 ALA A O 1
ATOM 1082 N N . LEU A 1 139 ? 4.096 -5.000 5.551 1.00 93.62 139 LEU A N 1
ATOM 1083 C CA . LEU A 1 139 ? 3.209 -3.973 5.012 1.00 93.62 139 LEU A CA 1
ATOM 1084 C C . LEU A 1 139 ? 2.158 -4.614 4.086 1.00 93.62 139 LEU A C 1
ATOM 1086 O O . LEU A 1 139 ? 2.521 -5.417 3.217 1.00 93.62 139 LEU A O 1
ATOM 1090 N N . PRO A 1 140 ? 0.866 -4.266 4.233 1.00 93.50 140 PRO A N 1
ATOM 1091 C CA . PRO A 1 140 ? -0.153 -4.570 3.232 1.00 93.50 140 PRO A CA 1
ATOM 1092 C C . PRO A 1 140 ? 0.101 -3.859 1.905 1.00 93.50 140 PRO A C 1
ATOM 1094 O O . PRO A 1 140 ? 0.876 -2.908 1.821 1.00 93.50 140 PRO A O 1
ATOM 1097 N N . PHE A 1 141 ? -0.608 -4.277 0.859 1.00 94.12 141 PHE A N 1
ATOM 1098 C CA . PHE A 1 141 ? -0.432 -3.685 -0.467 1.00 94.12 141 PHE A CA 1
ATOM 1099 C C . PHE A 1 141 ? -0.848 -2.206 -0.531 1.00 94.12 141 PHE A C 1
ATOM 1101 O O . PHE A 1 141 ? -0.116 -1.412 -1.117 1.00 94.12 141 PHE A O 1
ATOM 1108 N N . HIS A 1 142 ? -1.945 -1.813 0.125 1.00 95.56 142 HIS A N 1
ATOM 1109 C CA . HIS A 1 142 ? -2.405 -0.415 0.197 1.00 95.56 142 HIS A CA 1
ATOM 1110 C C . HIS A 1 142 ? -2.021 0.280 1.521 1.00 95.56 142 HIS A C 1
ATOM 1112 O O . HIS A 1 142 ? -2.814 0.999 2.133 1.00 95.56 142 HIS A O 1
ATOM 1118 N N . TRP A 1 143 ? -0.814 0.016 2.037 1.00 96.31 143 TRP A N 1
ATOM 1119 C CA . TRP A 1 143 ? -0.385 0.527 3.346 1.00 96.31 143 TRP A CA 1
ATOM 1120 C C . TRP A 1 143 ? -0.344 2.065 3.422 1.00 96.31 143 TRP A C 1
ATOM 1122 O O . TRP A 1 143 ? -0.616 2.633 4.480 1.00 96.31 143 TRP A O 1
ATOM 1132 N N . VAL A 1 144 ? -0.035 2.760 2.320 1.00 97.12 144 VAL A N 1
ATOM 1133 C CA . VAL A 1 144 ? 0.026 4.233 2.296 1.00 97.12 144 VAL A CA 1
ATOM 1134 C C . VAL A 1 144 ? -1.376 4.821 2.403 1.00 97.12 144 VAL A C 1
ATOM 1136 O O . VAL A 1 144 ? -1.617 5.740 3.185 1.00 97.12 144 VAL A O 1
ATOM 1139 N N . GLU A 1 145 ? -2.303 4.291 1.613 1.00 96.50 145 GLU A N 1
ATOM 1140 C CA . GLU A 1 145 ? -3.680 4.755 1.516 1.00 96.50 145 GLU A CA 1
ATOM 1141 C C . GLU A 1 145 ? -4.406 4.505 2.835 1.00 96.50 145 GLU A C 1
ATOM 1143 O O . GLU A 1 145 ? -4.926 5.439 3.444 1.00 96.50 145 GLU A O 1
ATOM 1148 N N . ILE A 1 146 ? -4.357 3.264 3.325 1.00 95.50 146 ILE A N 1
ATOM 1149 C CA . ILE A 1 146 ? -5.035 2.853 4.557 1.00 95.50 146 ILE A CA 1
ATOM 1150 C C . ILE A 1 146 ? -4.425 3.542 5.774 1.00 95.50 146 ILE A C 1
ATOM 1152 O O . ILE A 1 146 ? -5.158 4.030 6.633 1.00 95.50 146 ILE A O 1
ATOM 1156 N N . GLY A 1 147 ? -3.094 3.643 5.833 1.00 95.75 147 GLY A N 1
ATOM 1157 C CA . GLY A 1 147 ? -2.410 4.358 6.906 1.00 95.75 147 GLY A CA 1
ATOM 1158 C C . GLY A 1 147 ? -2.860 5.816 6.991 1.00 95.75 147 GLY A C 1
ATOM 1159 O O . GLY A 1 147 ? -3.218 6.281 8.071 1.00 95.75 147 GLY A O 1
ATOM 1160 N N . ASN A 1 148 ? -2.904 6.525 5.858 1.00 96.00 148 ASN A N 1
ATOM 1161 C CA . ASN A 1 148 ? -3.342 7.920 5.822 1.00 96.00 148 ASN A CA 1
ATOM 1162 C C . ASN A 1 148 ? -4.829 8.079 6.168 1.00 96.00 148 ASN A C 1
ATOM 1164 O O . ASN A 1 148 ? -5.147 8.930 6.996 1.00 96.00 148 ASN A O 1
ATOM 1168 N N . MET A 1 149 ? -5.712 7.247 5.602 1.00 94.81 149 MET A N 1
ATOM 1169 C CA . MET A 1 149 ? -7.152 7.295 5.885 1.00 94.81 149 MET A CA 1
ATOM 1170 C C . MET A 1 149 ? -7.452 7.058 7.371 1.00 94.81 149 MET A C 1
ATOM 1172 O O . MET A 1 149 ? -8.185 7.833 7.985 1.00 94.81 149 MET A O 1
ATOM 1176 N N . LEU A 1 150 ? -6.841 6.038 7.984 1.00 94.00 150 LEU A N 1
ATOM 1177 C CA . LEU A 1 150 ? -7.041 5.737 9.407 1.00 94.00 150 LEU A CA 1
ATOM 1178 C C . LEU A 1 150 ? -6.442 6.811 10.317 1.00 94.00 150 LEU A C 1
ATOM 1180 O O . LEU A 1 150 ? -7.044 7.174 11.322 1.00 94.00 150 LEU A O 1
ATOM 1184 N N . LEU A 1 151 ? -5.278 7.360 9.967 1.00 95.50 151 LEU A N 1
ATOM 1185 C CA . LEU A 1 151 ? -4.697 8.475 10.708 1.00 95.50 151 LEU A CA 1
ATOM 1186 C C . LEU A 1 151 ? -5.527 9.758 10.577 1.00 95.50 151 LEU A C 1
ATOM 1188 O O . LEU A 1 151 ? -5.482 10.598 11.468 1.00 95.50 151 LEU A O 1
ATOM 1192 N N . GLU A 1 152 ? -6.235 9.976 9.476 1.00 95.62 152 GLU A N 1
ATOM 1193 C CA . GLU A 1 152 ? -7.116 11.136 9.320 1.00 95.62 152 GLU A CA 1
ATOM 1194 C C . GLU A 1 152 ? -8.416 10.972 10.115 1.00 95.62 152 GLU A C 1
ATOM 1196 O O . GLU A 1 152 ? -8.798 11.880 10.851 1.00 95.62 152 GLU A O 1
ATOM 1201 N N . ALA A 1 153 ? -9.056 9.804 10.016 1.00 93.19 153 ALA A N 1
ATOM 1202 C CA . ALA A 1 153 ? -10.378 9.565 10.591 1.00 93.19 153 ALA A CA 1
ATOM 1203 C C . ALA A 1 153 ? -10.365 9.087 12.055 1.00 93.19 153 ALA A C 1
ATOM 1205 O O . ALA A 1 153 ? -11.314 9.365 12.781 1.00 93.19 153 ALA A O 1
ATOM 1206 N N . ALA A 1 154 ? -9.322 8.369 12.482 1.00 92.25 154 ALA A N 1
ATOM 1207 C CA . ALA A 1 154 ? -9.294 7.608 13.738 1.00 92.25 154 ALA A CA 1
ATOM 1208 C C . ALA A 1 154 ? -7.949 7.727 14.487 1.00 92.25 154 ALA A C 1
ATOM 1210 O O . ALA A 1 154 ? -7.459 6.771 15.090 1.00 92.25 154 ALA A O 1
ATOM 1211 N N . SER A 1 155 ? -7.296 8.896 14.423 1.00 94.44 155 SER A N 1
ATOM 1212 C CA . SER A 1 155 ? -5.995 9.106 15.092 1.00 94.44 155 SER A CA 1
ATOM 1213 C C . SER A 1 155 ? -6.020 8.945 16.614 1.00 94.44 155 SER A C 1
ATOM 1215 O O . SER A 1 155 ? -5.003 8.580 17.199 1.00 94.44 155 SER A O 1
ATOM 1217 N N . ASP A 1 156 ? -7.156 9.202 17.250 1.00 92.62 156 ASP A N 1
ATOM 1218 C CA . ASP A 1 156 ? -7.385 9.039 18.686 1.00 92.62 156 ASP A CA 1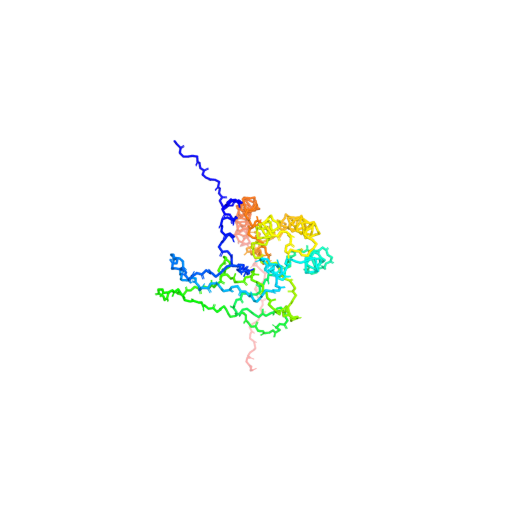
ATOM 1219 C C . ASP A 1 156 ? -7.409 7.567 19.129 1.00 92.62 156 ASP A C 1
ATOM 1221 O O . ASP A 1 156 ? -7.067 7.259 20.274 1.00 92.62 156 ASP A O 1
ATOM 1225 N N . ASP A 1 157 ? -7.725 6.652 18.211 1.00 91.50 157 ASP A N 1
ATOM 1226 C CA . ASP A 1 157 ? -7.696 5.206 18.439 1.00 91.50 157 ASP A CA 1
ATOM 1227 C C . ASP A 1 157 ? -6.315 4.571 18.194 1.00 91.50 157 ASP A C 1
ATOM 1229 O O . ASP A 1 157 ? -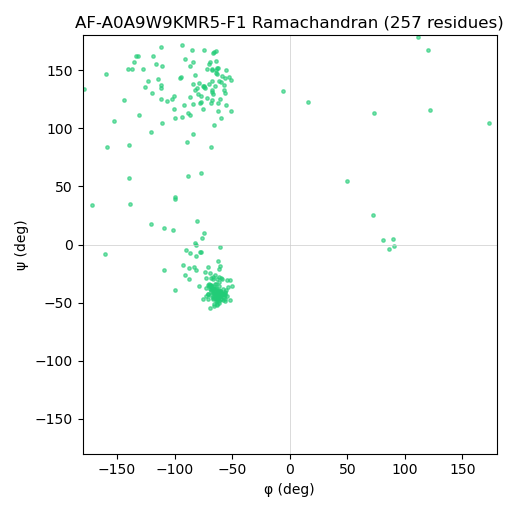6.102 3.391 18.511 1.00 91.50 157 ASP A O 1
ATOM 1233 N N . LEU A 1 158 ? -5.353 5.342 17.675 1.00 91.50 158 LEU A N 1
ATOM 1234 C CA . LEU A 1 158 ? -3.994 4.896 17.373 1.00 91.50 158 LEU A CA 1
ATOM 1235 C C . LEU A 1 158 ? -3.019 5.181 18.520 1.00 91.50 158 LEU A C 1
ATOM 1237 O O . LEU A 1 158 ? -3.081 6.198 19.208 1.00 91.50 158 LEU A O 1
ATOM 1241 N N . VAL A 1 159 ? -2.066 4.269 18.711 1.00 92.75 159 VAL A N 1
ATOM 1242 C CA . VAL A 1 159 ? -0.960 4.466 19.657 1.00 92.75 159 VAL A CA 1
ATOM 1243 C C . VAL A 1 159 ? 0.067 5.390 19.009 1.00 92.75 159 VAL A C 1
ATOM 1245 O O . VAL A 1 159 ? 0.579 5.077 17.938 1.00 92.75 159 VAL A O 1
ATOM 1248 N N . GLU A 1 160 ? 0.349 6.526 19.652 1.00 95.50 160 GLU A N 1
ATOM 1249 C CA . GLU A 1 160 ? 1.349 7.508 19.205 1.00 95.50 160 GLU A CA 1
ATOM 1250 C C . GLU A 1 160 ? 1.193 7.908 17.723 1.00 95.50 160 GLU A C 1
ATOM 1252 O O . GLU A 1 160 ? 2.133 7.834 16.930 1.00 95.50 160 GLU A O 1
ATOM 1257 N N . ALA A 1 161 ? -0.006 8.360 17.336 1.00 96.44 161 ALA A N 1
ATOM 1258 C CA . ALA A 1 161 ? -0.358 8.679 15.947 1.00 96.44 161 ALA A CA 1
ATOM 1259 C C . ALA A 1 161 ? 0.656 9.594 15.224 1.00 96.44 161 ALA A C 1
ATOM 1261 O O . ALA A 1 161 ? 0.938 9.402 14.040 1.00 96.44 161 ALA A O 1
ATOM 1262 N N . ASP A 1 162 ? 1.260 10.557 15.926 1.00 97.75 162 ASP A N 1
ATOM 1263 C CA . ASP A 1 162 ? 2.298 11.425 15.355 1.00 97.75 162 ASP A CA 1
ATOM 1264 C C . ASP A 1 162 ? 3.592 10.675 15.023 1.00 97.75 162 ASP A C 1
ATOM 1266 O O . ASP A 1 162 ? 4.253 10.982 14.029 1.00 97.75 162 ASP A O 1
ATOM 1270 N N . GLN A 1 163 ? 3.967 9.687 15.838 1.00 98.06 163 GLN A N 1
ATOM 1271 C CA . GLN A 1 163 ? 5.104 8.820 15.548 1.00 98.06 163 GLN A CA 1
ATOM 1272 C C . GLN A 1 163 ? 4.797 7.919 14.355 1.00 98.06 163 GLN A C 1
ATOM 1274 O O . GLN A 1 163 ? 5.629 7.820 13.456 1.00 98.06 163 GLN A O 1
ATOM 1279 N N . VAL A 1 164 ? 3.593 7.346 14.294 1.00 97.94 164 VAL A N 1
ATOM 1280 C CA . VAL A 1 164 ? 3.134 6.557 13.141 1.00 97.94 164 VAL A CA 1
ATOM 1281 C C . VAL A 1 164 ? 3.215 7.390 11.855 1.00 97.94 164 VAL A C 1
ATOM 1283 O O . VAL A 1 164 ? 3.807 6.937 10.878 1.00 97.94 164 VAL A O 1
ATOM 1286 N N . ARG A 1 165 ? 2.740 8.648 11.852 1.00 98.12 165 ARG A N 1
ATOM 1287 C CA . ARG A 1 165 ? 2.874 9.559 10.692 1.00 98.12 165 ARG A CA 1
ATOM 1288 C C . ARG A 1 165 ? 4.321 9.761 10.254 1.00 98.12 165 ARG A C 1
ATOM 1290 O O . ARG A 1 165 ? 4.574 9.832 9.054 1.00 98.12 165 ARG A O 1
ATOM 1297 N N . ARG A 1 166 ? 5.252 9.916 11.202 1.00 98.25 166 ARG A N 1
ATOM 1298 C CA . ARG A 1 166 ? 6.685 10.064 10.896 1.00 98.25 166 ARG A CA 1
ATOM 1299 C C . ARG A 1 166 ? 7.238 8.784 10.272 1.00 98.25 166 ARG A C 1
ATOM 1301 O O . ARG A 1 166 ? 7.758 8.845 9.167 1.00 98.25 166 ARG A O 1
ATOM 1308 N N . LEU A 1 167 ? 7.001 7.634 10.902 1.00 98.38 167 LEU A N 1
ATOM 1309 C CA . LEU A 1 167 ? 7.483 6.336 10.421 1.00 98.38 167 LEU A CA 1
ATOM 1310 C C . LEU A 1 167 ? 6.954 5.986 9.022 1.00 98.38 167 LEU A C 1
ATOM 1312 O O . LEU A 1 167 ? 7.717 5.509 8.188 1.00 98.38 167 LEU A O 1
ATOM 1316 N N . LEU A 1 168 ? 5.678 6.264 8.724 1.00 98.00 168 LEU A N 1
ATOM 1317 C CA . LEU A 1 168 ? 5.122 6.046 7.381 1.00 98.00 168 LEU A CA 1
ATOM 1318 C C . LEU A 1 168 ? 5.789 6.934 6.320 1.00 98.00 168 LEU A C 1
ATOM 1320 O O . LEU A 1 168 ? 6.006 6.487 5.194 1.00 98.00 168 LEU A O 1
ATOM 1324 N N . LYS A 1 169 ? 6.125 8.184 6.666 1.00 97.75 169 LYS A N 1
ATOM 1325 C CA . LYS A 1 169 ? 6.853 9.090 5.764 1.00 97.75 169 LYS A CA 1
ATOM 1326 C C . LYS A 1 169 ? 8.275 8.596 5.513 1.00 97.75 169 LYS A C 1
ATOM 1328 O O . LYS A 1 169 ? 8.668 8.515 4.352 1.00 97.75 169 LYS A O 1
ATOM 1333 N N . ASP A 1 170 ? 8.986 8.211 6.569 1.00 97.94 170 ASP A N 1
ATOM 1334 C CA . ASP A 1 170 ? 10.359 7.701 6.481 1.00 97.94 170 ASP A CA 1
ATOM 1335 C C . ASP A 1 170 ? 10.413 6.407 5.646 1.00 97.94 170 ASP A C 1
ATOM 1337 O O . ASP A 1 170 ? 11.250 6.265 4.751 1.00 97.94 170 ASP A O 1
ATOM 1341 N N . LEU A 1 171 ? 9.459 5.490 5.864 1.00 97.25 171 LEU A N 1
ATOM 1342 C CA . LEU A 1 171 ? 9.304 4.273 5.062 1.00 97.25 171 LEU A CA 1
ATOM 1343 C C . LEU A 1 171 ? 9.063 4.588 3.584 1.00 97.25 171 LEU A C 1
ATOM 1345 O O . LEU A 1 171 ? 9.722 4.002 2.724 1.00 97.25 171 LEU A O 1
ATOM 1349 N N . ARG A 1 172 ? 8.152 5.521 3.277 1.00 96.50 172 ARG A N 1
ATOM 1350 C CA . ARG A 1 172 ? 7.868 5.923 1.892 1.00 96.50 172 ARG A CA 1
ATOM 1351 C C . ARG A 1 172 ? 9.109 6.503 1.222 1.00 96.50 172 ARG A C 1
ATOM 1353 O O . ARG A 1 172 ? 9.371 6.183 0.068 1.00 96.50 172 ARG A O 1
ATOM 1360 N N . GLU A 1 173 ? 9.875 7.333 1.925 1.00 95.88 173 GLU A N 1
ATOM 1361 C CA . GLU A 1 173 ? 11.091 7.945 1.385 1.00 95.88 173 GLU A CA 1
ATOM 1362 C C . GLU A 1 173 ? 12.165 6.899 1.058 1.00 95.88 173 GLU A C 1
ATOM 1364 O O . GLU A 1 173 ? 12.686 6.875 -0.062 1.00 95.88 173 GLU A O 1
ATOM 1369 N N . ILE A 1 174 ? 12.450 5.981 1.989 1.00 95.06 174 ILE A N 1
ATOM 1370 C CA . ILE A 1 174 ? 13.427 4.905 1.766 1.00 95.06 174 ILE A CA 1
ATOM 1371 C C . ILE A 1 174 ? 12.987 3.995 0.621 1.00 95.06 174 ILE A C 1
ATOM 1373 O O . ILE A 1 174 ? 13.790 3.670 -0.256 1.00 95.06 174 ILE A O 1
ATOM 1377 N N . ARG A 1 175 ? 11.714 3.601 0.589 1.00 95.00 175 ARG A N 1
ATOM 1378 C CA . ARG A 1 175 ? 11.202 2.681 -0.432 1.00 95.00 175 ARG A CA 1
ATOM 1379 C C . ARG A 1 175 ? 11.120 3.339 -1.809 1.00 95.00 175 ARG A C 1
ATOM 1381 O O . ARG A 1 175 ? 11.466 2.697 -2.798 1.00 95.00 175 ARG A O 1
ATOM 1388 N N . LEU A 1 176 ? 10.806 4.633 -1.885 1.00 93.19 176 LEU A N 1
ATOM 1389 C CA . LEU A 1 176 ? 10.903 5.418 -3.121 1.00 93.19 176 LEU A CA 1
ATOM 1390 C C . LEU A 1 176 ? 12.351 5.503 -3.630 1.00 93.19 176 LEU A C 1
ATOM 1392 O O . LEU A 1 176 ? 12.606 5.343 -4.824 1.00 93.19 176 LEU A O 1
ATOM 1396 N N . SER A 1 177 ? 13.314 5.712 -2.727 1.00 91.44 177 SER A N 1
ATOM 1397 C CA . SER A 1 177 ? 14.740 5.698 -3.070 1.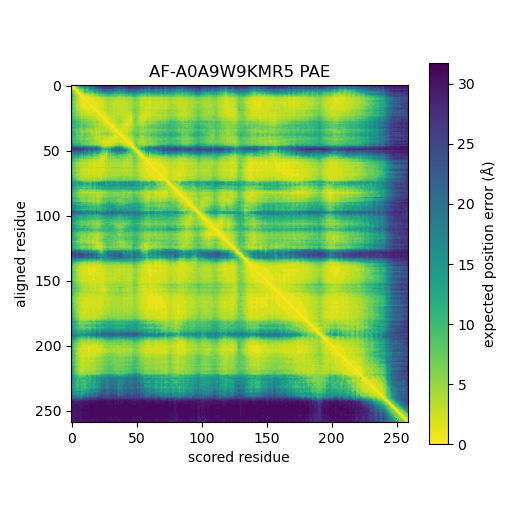00 91.44 177 SER A CA 1
ATOM 1398 C C . SER A 1 177 ? 15.168 4.338 -3.640 1.00 91.44 177 SER A C 1
ATOM 1400 O O . SER A 1 177 ? 15.809 4.280 -4.692 1.00 91.44 177 SER A O 1
ATOM 1402 N N . LYS A 1 178 ? 14.724 3.231 -3.024 1.00 90.94 178 LYS A N 1
ATOM 1403 C CA . LYS A 1 178 ? 14.957 1.868 -3.531 1.00 90.94 178 LYS A CA 1
ATOM 1404 C C . LYS A 1 178 ? 14.316 1.618 -4.893 1.00 90.94 178 LYS A C 1
ATOM 1406 O O . LYS A 1 178 ? 14.973 1.047 -5.758 1.00 90.94 178 LYS A O 1
ATOM 1411 N N . MET A 1 179 ? 13.078 2.067 -5.112 1.00 89.94 179 MET A N 1
ATOM 1412 C CA . MET A 1 179 ? 12.403 1.953 -6.414 1.00 89.94 179 MET A CA 1
ATOM 1413 C C . MET A 1 179 ? 13.225 2.603 -7.532 1.00 89.94 179 MET A C 1
ATOM 1415 O O . MET A 1 179 ? 13.375 2.026 -8.608 1.00 89.94 179 MET A O 1
ATOM 1419 N N . ARG A 1 180 ? 13.822 3.769 -7.260 1.00 87.44 180 ARG A N 1
ATOM 1420 C CA . ARG A 1 180 ? 14.685 4.473 -8.218 1.00 87.44 180 ARG A CA 1
ATOM 1421 C C . ARG A 1 180 ? 16.021 3.770 -8.433 1.00 87.44 180 ARG A C 1
ATOM 1423 O O . ARG A 1 180 ? 16.441 3.635 -9.576 1.00 87.44 180 ARG A O 1
ATOM 1430 N N . ALA A 1 181 ? 16.662 3.282 -7.371 1.00 86.81 181 ALA A N 1
ATOM 1431 C CA . ALA A 1 181 ? 17.886 2.484 -7.488 1.00 86.81 181 ALA A CA 1
ATOM 1432 C C . ALA A 1 181 ? 17.649 1.155 -8.236 1.00 86.81 181 ALA A C 1
ATOM 1434 O O . ALA A 1 181 ? 18.525 0.667 -8.946 1.00 86.81 181 ALA A O 1
ATOM 1435 N N . GLY A 1 182 ? 16.439 0.595 -8.142 1.00 82.00 182 GLY A N 1
ATOM 1436 C CA . GLY A 1 182 ? 16.021 -0.605 -8.868 1.00 82.00 182 GLY A CA 1
ATOM 1437 C C . GLY A 1 182 ? 16.035 -0.462 -10.395 1.00 82.00 182 GLY A C 1
ATOM 1438 O O . GLY A 1 182 ? 16.008 -1.473 -11.096 1.00 82.00 182 GLY A O 1
ATOM 1439 N N . VAL A 1 183 ? 16.133 0.761 -10.931 1.00 82.50 183 VAL A N 1
ATOM 1440 C CA . VAL A 1 183 ? 16.285 1.008 -12.374 1.00 82.50 183 VAL A CA 1
ATOM 1441 C C . VAL A 1 183 ? 17.564 0.385 -12.928 1.00 82.50 183 VAL A C 1
ATOM 1443 O O . VAL A 1 183 ? 17.542 -0.161 -14.030 1.00 82.50 183 VAL A O 1
ATOM 1446 N N . ASP A 1 184 ? 18.650 0.376 -12.158 1.00 81.81 184 ASP A N 1
ATOM 1447 C CA . ASP A 1 184 ? 19.914 -0.227 -12.594 1.00 81.81 184 ASP A CA 1
ATOM 1448 C C . ASP A 1 184 ? 19.764 -1.745 -12.799 1.00 81.81 184 ASP A C 1
ATOM 1450 O O . ASP A 1 184 ? 20.330 -2.329 -13.727 1.00 81.81 184 ASP A O 1
A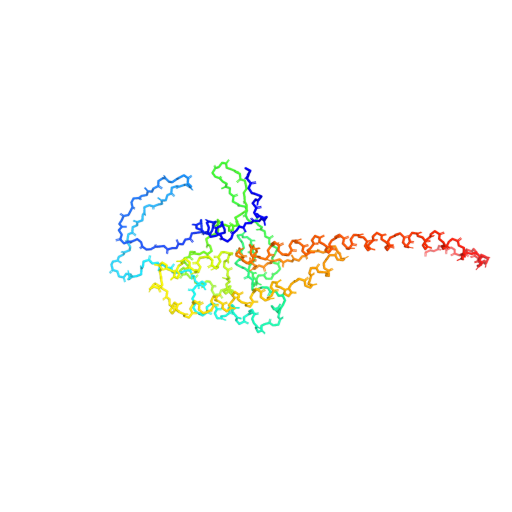TOM 1454 N N . ALA A 1 185 ? 18.923 -2.395 -11.986 1.00 79.19 185 ALA A N 1
ATOM 1455 C CA . ALA A 1 185 ? 18.594 -3.807 -12.158 1.00 79.19 185 ALA A CA 1
ATOM 1456 C C . ALA A 1 185 ? 17.755 -4.067 -13.425 1.00 79.19 185 ALA A C 1
ATOM 1458 O O . ALA A 1 185 ? 17.864 -5.141 -14.022 1.00 79.19 185 ALA A O 1
ATOM 1459 N N . LEU A 1 186 ? 16.948 -3.093 -13.870 1.00 78.19 186 LEU A N 1
ATOM 1460 C CA . LEU A 1 186 ? 16.179 -3.192 -15.115 1.00 78.19 186 LEU A CA 1
ATOM 1461 C C . LEU A 1 186 ? 17.080 -3.150 -16.354 1.00 78.19 186 LEU A C 1
ATOM 1463 O O . LEU A 1 186 ? 16.788 -3.855 -17.318 1.00 78.19 186 LEU A O 1
ATOM 1467 N N . ASP A 1 187 ? 18.175 -2.384 -16.334 1.00 76.62 187 ASP A N 1
ATOM 1468 C CA . ASP A 1 187 ? 19.154 -2.359 -17.433 1.00 76.62 187 ASP A CA 1
ATOM 1469 C C . ASP A 1 187 ? 19.821 -3.727 -17.620 1.00 76.62 187 ASP A C 1
ATOM 1471 O O . ASP A 1 187 ? 19.800 -4.301 -18.713 1.00 76.62 187 ASP A O 1
ATOM 1475 N N . ALA A 1 188 ? 20.292 -4.326 -16.522 1.00 77.00 188 ALA A N 1
ATOM 1476 C CA . ALA A 1 188 ? 20.845 -5.678 -16.543 1.00 77.00 188 ALA A CA 1
ATOM 1477 C C . ALA A 1 188 ? 19.823 -6.718 -17.049 1.00 77.00 188 ALA A C 1
ATOM 1479 O O . ALA A 1 188 ? 20.153 -7.579 -17.872 1.00 77.00 188 ALA A O 1
ATOM 1480 N N . ALA A 1 189 ? 18.566 -6.621 -16.601 1.00 75.31 189 ALA A N 1
ATOM 1481 C CA . ALA A 1 189 ? 17.494 -7.519 -17.025 1.00 75.31 189 ALA A CA 1
ATOM 1482 C C . ALA A 1 189 ? 17.133 -7.356 -18.514 1.00 75.31 189 ALA A C 1
ATOM 1484 O O . ALA A 1 189 ? 16.896 -8.356 -19.198 1.00 75.31 189 ALA A O 1
ATOM 1485 N N . ALA A 1 190 ? 17.136 -6.126 -19.038 1.00 71.88 190 ALA A N 1
ATOM 1486 C CA . ALA A 1 190 ? 16.786 -5.829 -20.426 1.00 71.88 190 ALA A CA 1
ATOM 1487 C C . ALA A 1 190 ? 17.774 -6.434 -21.436 1.00 71.88 190 ALA A C 1
ATOM 1489 O O . ALA A 1 190 ? 17.360 -6.859 -22.515 1.00 71.88 190 ALA A O 1
ATOM 1490 N N . VAL A 1 191 ? 19.062 -6.506 -21.087 1.00 67.56 191 VAL A N 1
ATOM 1491 C CA . VAL A 1 191 ? 20.101 -7.107 -21.941 1.00 67.56 191 VAL A CA 1
ATOM 1492 C C . VAL A 1 191 ? 20.080 -8.639 -21.864 1.00 67.56 191 VAL A C 1
ATOM 1494 O O . VAL A 1 191 ? 20.305 -9.305 -22.871 1.00 67.56 191 VAL A O 1
ATOM 1497 N N . GLY A 1 192 ? 19.785 -9.204 -20.689 1.00 67.06 192 GLY A N 1
ATOM 1498 C CA . GLY A 1 192 ? 19.798 -10.653 -20.448 1.00 67.06 192 GLY A CA 1
ATOM 1499 C C . GLY A 1 192 ? 18.477 -11.388 -20.705 1.00 67.06 192 GLY A C 1
ATOM 1500 O O . GLY A 1 192 ? 18.440 -12.610 -20.580 1.00 67.06 192 GLY A O 1
ATOM 1501 N N . GLY A 1 193 ? 17.389 -10.680 -21.031 1.00 65.94 193 GLY A N 1
ATOM 1502 C CA . GLY A 1 193 ? 16.055 -11.280 -21.184 1.00 65.94 193 GLY A CA 1
ATOM 1503 C C . GLY A 1 193 ? 15.402 -11.700 -19.859 1.00 65.94 193 GLY A C 1
ATOM 1504 O O . GLY A 1 193 ? 14.574 -12.610 -19.845 1.00 65.94 193 GLY A O 1
ATOM 1505 N N . GLY A 1 194 ? 15.786 -11.062 -18.749 1.00 72.19 194 GLY A N 1
ATOM 1506 C CA . GLY A 1 194 ? 15.271 -11.334 -17.405 1.00 72.19 194 GLY A CA 1
ATOM 1507 C C . GLY A 1 194 ? 14.096 -10.438 -16.999 1.00 72.19 194 GLY A C 1
ATOM 1508 O O . GLY A 1 194 ? 13.762 -9.468 -17.675 1.00 72.19 194 GLY A O 1
ATOM 1509 N N . GLY A 1 195 ? 13.477 -10.756 -15.859 1.00 76.75 195 GLY A N 1
ATOM 1510 C CA . GLY A 1 195 ? 12.471 -9.919 -15.199 1.00 76.75 195 GLY A CA 1
ATOM 1511 C C . GLY A 1 195 ? 12.951 -9.446 -13.827 1.00 76.75 195 GLY A C 1
ATOM 1512 O O . GLY A 1 195 ? 13.780 -10.104 -13.201 1.00 76.75 195 GLY A O 1
ATOM 1513 N N . VAL A 1 196 ? 12.413 -8.323 -13.350 1.00 82.50 196 VAL A N 1
ATOM 1514 C CA . VAL A 1 196 ? 12.661 -7.815 -11.993 1.00 82.50 196 VAL A CA 1
ATOM 1515 C C . VAL A 1 196 ? 11.450 -8.128 -11.121 1.00 82.50 196 VAL A C 1
ATOM 1517 O O . VAL A 1 196 ? 10.319 -7.791 -11.472 1.00 82.50 196 VAL A O 1
ATOM 1520 N N . ALA A 1 197 ? 11.681 -8.798 -9.993 1.00 82.81 197 ALA A N 1
ATOM 1521 C CA . ALA A 1 197 ? 10.631 -9.083 -9.025 1.00 82.81 197 ALA A CA 1
ATOM 1522 C C . ALA A 1 197 ? 10.323 -7.824 -8.201 1.00 82.81 197 ALA A C 1
ATOM 1524 O O . ALA A 1 197 ? 11.202 -7.291 -7.532 1.00 82.81 197 ALA A O 1
ATOM 1525 N N . LEU A 1 198 ? 9.066 -7.379 -8.219 1.00 87.62 198 LEU A N 1
ATOM 1526 C CA . LEU A 1 198 ? 8.557 -6.268 -7.401 1.00 87.62 198 LEU A CA 1
ATOM 1527 C C . LEU A 1 198 ? 7.815 -6.793 -6.163 1.00 87.62 198 LEU A C 1
ATOM 1529 O O . LEU A 1 198 ? 6.736 -6.326 -5.802 1.00 87.62 198 LEU A O 1
ATOM 1533 N N . THR A 1 199 ? 8.368 -7.832 -5.541 1.00 89.12 199 THR A N 1
ATOM 1534 C CA . THR A 1 199 ? 7.783 -8.447 -4.348 1.00 89.12 199 THR A CA 1
ATOM 1535 C C . THR A 1 199 ? 7.841 -7.461 -3.188 1.00 89.12 199 THR A C 1
ATOM 1537 O O . THR A 1 199 ? 8.898 -6.906 -2.911 1.00 89.12 199 THR A O 1
ATOM 1540 N N . GLY A 1 200 ? 6.713 -7.259 -2.507 1.00 90.06 200 GLY A N 1
ATOM 1541 C CA . GLY A 1 200 ? 6.633 -6.354 -1.359 1.00 90.06 200 GLY A CA 1
ATOM 1542 C C . GLY A 1 200 ? 6.363 -4.893 -1.708 1.00 90.06 200 GLY A C 1
ATOM 1543 O O . GLY A 1 200 ? 6.182 -4.110 -0.785 1.00 90.06 200 GLY A O 1
ATOM 1544 N N . VAL A 1 201 ? 6.304 -4.513 -2.989 1.00 93.75 201 VAL A N 1
ATOM 1545 C CA . VAL A 1 201 ? 5.977 -3.140 -3.418 1.00 93.75 201 VAL A CA 1
ATOM 1546 C C . VAL A 1 201 ? 4.477 -2.869 -3.244 1.00 93.75 201 VAL A C 1
ATOM 1548 O O . VAL A 1 201 ? 3.646 -3.714 -3.584 1.00 93.75 201 VAL A O 1
ATOM 1551 N N . GLY A 1 202 ? 4.137 -1.698 -2.706 1.00 94.50 202 GLY A N 1
ATOM 1552 C CA . GLY A 1 202 ? 2.762 -1.262 -2.465 1.00 94.50 202 GLY A CA 1
ATOM 1553 C C . GLY A 1 202 ? 2.099 -0.604 -3.679 1.00 94.50 202 GLY A C 1
ATOM 1554 O O . GLY A 1 202 ? 2.754 -0.232 -4.654 1.00 94.50 202 GLY A O 1
ATOM 1555 N N . ALA A 1 203 ? 0.784 -0.420 -3.602 1.00 94.81 203 ALA A N 1
ATOM 1556 C CA . ALA A 1 203 ? -0.029 0.120 -4.685 1.00 94.81 203 ALA A CA 1
ATOM 1557 C C . ALA A 1 203 ? 0.381 1.547 -5.075 1.00 94.81 203 ALA A C 1
ATOM 1559 O O . ALA A 1 203 ? 0.653 1.784 -6.253 1.00 94.81 203 ALA A O 1
ATOM 1560 N N . MET A 1 204 ? 0.502 2.467 -4.102 1.00 95.75 204 MET A N 1
ATOM 1561 C CA . MET A 1 204 ? 0.949 3.845 -4.359 1.00 95.75 204 MET A CA 1
ATOM 1562 C C . MET A 1 204 ? 2.313 3.887 -5.046 1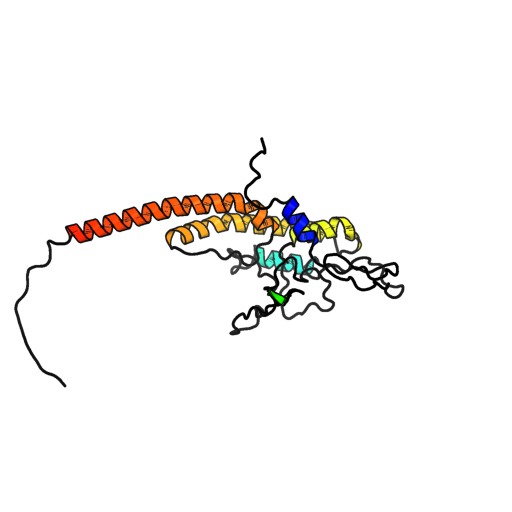.00 95.75 204 MET A C 1
ATOM 1564 O O . MET A 1 204 ? 2.518 4.637 -5.994 1.00 95.75 204 MET A O 1
ATOM 1568 N N . GLU A 1 205 ? 3.244 3.054 -4.582 1.00 94.81 205 GLU A N 1
ATOM 1569 C CA . GLU A 1 205 ? 4.617 3.010 -5.089 1.00 94.81 205 GLU A CA 1
ATOM 1570 C C . GLU A 1 205 ? 4.641 2.565 -6.555 1.00 94.81 205 GLU A C 1
ATOM 1572 O O . GLU A 1 205 ? 5.319 3.176 -7.382 1.00 94.81 205 GLU A O 1
ATOM 1577 N N . VAL A 1 206 ? 3.847 1.542 -6.901 1.00 92.62 206 VAL A N 1
ATOM 1578 C CA . VAL A 1 206 ? 3.649 1.136 -8.297 1.00 92.62 206 VAL A CA 1
ATOM 1579 C C . VAL A 1 206 ? 2.983 2.260 -9.086 1.00 92.62 206 VAL A C 1
ATOM 1581 O O . VAL A 1 206 ? 3.434 2.576 -10.181 1.00 92.62 206 VAL A O 1
ATOM 1584 N N . GLY A 1 207 ? 1.922 2.866 -8.558 1.00 92.38 207 GLY A N 1
ATOM 1585 C CA . GLY A 1 207 ? 1.166 3.925 -9.225 1.00 92.38 207 GLY A CA 1
ATOM 1586 C C . GLY A 1 207 ? 2.019 5.118 -9.640 1.00 92.38 207 GLY A C 1
ATOM 1587 O O . GLY A 1 207 ? 1.969 5.544 -10.795 1.00 92.38 207 GLY A O 1
ATOM 1588 N N . GLU A 1 208 ? 2.833 5.621 -8.712 1.00 90.81 208 GLU A N 1
ATOM 1589 C CA . GLU A 1 208 ? 3.671 6.804 -8.913 1.00 90.81 208 GLU A CA 1
ATOM 1590 C C . GLU A 1 208 ? 4.843 6.533 -9.869 1.00 90.81 208 GLU A C 1
ATOM 1592 O O . GLU A 1 208 ? 5.115 7.342 -10.758 1.00 90.81 208 GLU A O 1
ATOM 1597 N N . GLU A 1 209 ? 5.511 5.382 -9.746 1.00 89.12 209 GLU A N 1
ATOM 1598 C CA . GLU A 1 209 ? 6.734 5.095 -10.509 1.00 89.12 209 GLU A CA 1
ATOM 1599 C C . GLU A 1 209 ? 6.473 4.349 -11.831 1.00 89.12 209 GLU A C 1
ATOM 1601 O O . GLU A 1 209 ? 7.307 4.376 -12.741 1.00 89.12 209 GLU A O 1
ATOM 1606 N N . ARG A 1 210 ? 5.299 3.724 -12.020 1.00 88.31 210 ARG A N 1
ATOM 1607 C CA . ARG A 1 210 ? 4.979 2.923 -13.221 1.00 88.31 210 ARG A CA 1
ATOM 1608 C C . ARG A 1 210 ? 5.178 3.690 -14.517 1.00 88.31 210 ARG A C 1
ATOM 1610 O O . ARG A 1 210 ? 5.689 3.113 -15.479 1.00 88.31 210 ARG A O 1
ATOM 1617 N N . GLY A 1 211 ? 4.730 4.945 -14.577 1.00 86.44 211 GLY A N 1
ATOM 1618 C CA . GLY A 1 211 ? 4.818 5.757 -15.792 1.00 86.44 211 GLY A CA 1
ATOM 1619 C C . GLY A 1 211 ? 6.267 5.964 -16.234 1.00 86.44 211 GLY A C 1
ATOM 1620 O O . GLY A 1 211 ? 6.591 5.785 -17.409 1.00 86.44 211 GLY A O 1
ATOM 1621 N N . PHE A 1 212 ? 7.138 6.263 -15.272 1.00 86.75 212 PHE A N 1
ATOM 1622 C CA . PHE A 1 212 ? 8.568 6.423 -15.490 1.00 86.75 212 PHE A CA 1
ATOM 1623 C C . PHE A 1 212 ? 9.241 5.086 -15.832 1.00 86.75 212 PHE A C 1
ATOM 1625 O O . PHE A 1 212 ? 9.844 4.960 -16.900 1.00 86.75 212 PHE A O 1
ATOM 1632 N N . LEU A 1 213 ? 9.071 4.065 -14.985 1.00 86.38 213 LEU A N 1
ATOM 1633 C CA . LEU A 1 213 ? 9.720 2.760 -15.145 1.00 86.38 213 LEU A CA 1
ATOM 1634 C C . LEU A 1 213 ? 9.338 2.072 -16.456 1.00 86.38 213 LEU A C 1
ATOM 1636 O O . LEU A 1 213 ? 10.210 1.569 -17.160 1.00 86.38 213 LEU A O 1
ATOM 1640 N N . SER A 1 214 ? 8.057 2.099 -16.835 1.00 85.81 214 SER A N 1
ATOM 1641 C CA . SER A 1 214 ? 7.613 1.505 -18.105 1.00 85.81 214 SER A CA 1
ATOM 1642 C C . SER A 1 214 ? 8.266 2.204 -19.298 1.00 85.81 214 SER A C 1
ATOM 1644 O O . SER A 1 214 ? 8.702 1.545 -20.237 1.00 85.81 214 SER A O 1
ATOM 1646 N N . GLY A 1 215 ? 8.395 3.535 -19.245 1.00 87.25 215 GLY A N 1
ATOM 1647 C CA . GLY A 1 215 ? 9.074 4.305 -20.285 1.00 87.25 215 GLY A CA 1
ATOM 1648 C C . GLY A 1 215 ? 10.561 3.960 -20.405 1.00 87.25 215 GLY A C 1
ATOM 1649 O O . GLY A 1 215 ? 11.064 3.799 -21.518 1.00 87.25 215 GLY A O 1
ATOM 1650 N N . VAL A 1 216 ? 11.262 3.807 -19.276 1.00 87.00 216 VAL A N 1
ATOM 1651 C CA . VAL A 1 216 ? 12.673 3.387 -19.253 1.00 87.00 216 VAL A CA 1
ATOM 1652 C C . VAL A 1 216 ? 12.826 1.979 -19.829 1.00 87.00 216 VAL A C 1
ATOM 1654 O O . VAL A 1 216 ? 13.608 1.789 -20.759 1.00 87.00 216 VAL A O 1
ATOM 1657 N N . VAL A 1 217 ? 12.039 1.014 -19.348 1.00 85.25 217 VAL A N 1
ATOM 1658 C CA . VAL A 1 217 ? 12.097 -0.388 -19.794 1.00 85.25 217 VAL A CA 1
ATOM 1659 C C . VAL A 1 217 ? 11.788 -0.523 -21.283 1.00 85.25 217 VAL A C 1
ATOM 1661 O O . VAL A 1 217 ? 12.500 -1.234 -21.990 1.00 85.25 217 VAL A O 1
ATOM 1664 N N . ASP A 1 218 ? 10.783 0.190 -21.795 1.00 87.38 218 ASP A N 1
ATOM 1665 C CA . ASP A 1 218 ? 10.453 0.175 -23.223 1.00 87.38 218 ASP A CA 1
ATOM 1666 C C . ASP A 1 218 ? 11.618 0.685 -24.084 1.00 87.38 218 ASP A C 1
ATOM 1668 O O . ASP A 1 218 ? 11.893 0.141 -25.158 1.00 87.38 218 ASP A O 1
ATOM 1672 N N . ASN A 1 219 ? 12.327 1.718 -23.623 1.00 88.44 219 ASN A N 1
ATOM 1673 C CA . ASN A 1 219 ? 13.486 2.262 -24.328 1.00 88.44 219 ASN A CA 1
ATOM 1674 C C . ASN A 1 219 ? 14.699 1.330 -24.242 1.00 88.44 219 ASN A C 1
ATOM 1676 O O . ASN A 1 219 ? 15.326 1.059 -25.268 1.00 88.44 219 ASN A O 1
ATOM 1680 N N . LEU A 1 220 ? 14.988 0.781 -23.060 1.00 85.62 220 LEU A N 1
ATOM 1681 C CA . LEU A 1 220 ? 16.040 -0.218 -22.870 1.00 85.62 220 LEU A CA 1
ATOM 1682 C C . LEU A 1 220 ? 15.796 -1.451 -23.739 1.00 85.62 220 LEU A C 1
ATOM 1684 O O . LEU A 1 220 ? 16.715 -1.925 -24.399 1.00 85.62 220 LEU A O 1
ATOM 1688 N N . ARG A 1 221 ? 14.546 -1.915 -23.839 1.00 83.62 221 ARG A N 1
ATOM 1689 C CA . ARG A 1 221 ? 14.168 -3.033 -24.709 1.00 83.62 221 ARG A CA 1
ATOM 1690 C C . ARG A 1 221 ? 14.403 -2.724 -26.187 1.00 83.62 221 ARG A C 1
ATOM 1692 O O . ARG A 1 221 ? 14.908 -3.584 -26.905 1.00 83.62 221 ARG A O 1
ATOM 1699 N N . LYS A 1 222 ? 14.065 -1.518 -26.658 1.00 86.56 222 LYS A N 1
ATOM 1700 C CA . LYS A 1 222 ? 14.333 -1.096 -28.049 1.00 86.56 222 LYS A CA 1
ATOM 1701 C C . LYS A 1 222 ? 15.833 -1.060 -28.348 1.00 86.56 222 LYS A C 1
ATOM 1703 O O . LYS A 1 222 ? 16.260 -1.562 -29.386 1.00 86.56 222 LYS A O 1
ATOM 1708 N N . ILE A 1 223 ? 16.626 -0.505 -27.430 1.00 85.56 223 ILE A N 1
ATOM 1709 C CA . ILE A 1 223 ? 18.088 -0.434 -27.562 1.00 85.56 223 ILE A CA 1
ATOM 1710 C C . ILE A 1 223 ? 18.699 -1.841 -27.510 1.00 85.56 223 ILE A C 1
ATOM 1712 O O . ILE A 1 223 ? 19.524 -2.180 -28.355 1.00 85.56 223 ILE A O 1
ATOM 1716 N N . GLY A 1 224 ? 18.277 -2.669 -26.555 1.00 81.94 224 GLY A N 1
ATOM 1717 C CA . GLY A 1 224 ? 18.733 -4.048 -26.388 1.00 81.94 224 GLY A CA 1
ATOM 1718 C C . GLY A 1 224 ? 18.429 -4.912 -27.610 1.00 81.94 224 GLY A C 1
ATOM 1719 O O . GLY A 1 224 ? 19.320 -5.595 -28.104 1.00 81.94 224 GLY A O 1
ATOM 1720 N N . ALA A 1 225 ? 17.220 -4.808 -28.171 1.00 81.19 225 ALA A N 1
ATOM 1721 C CA . ALA A 1 225 ? 16.850 -5.511 -29.400 1.00 81.19 225 ALA A CA 1
ATOM 1722 C C . ALA A 1 225 ? 17.738 -5.108 -30.588 1.00 81.19 225 ALA A C 1
ATOM 1724 O O . ALA A 1 225 ? 18.217 -5.974 -31.317 1.00 81.19 225 ALA A O 1
ATOM 1725 N N . SER A 1 226 ? 18.009 -3.809 -30.751 1.00 80.25 226 SER A N 1
ATOM 1726 C CA . SER A 1 226 ? 18.907 -3.318 -31.801 1.00 80.25 226 SER A CA 1
ATOM 1727 C C . SER A 1 226 ? 20.347 -3.810 -31.614 1.00 80.25 226 SER A C 1
ATOM 1729 O O . SER A 1 226 ? 20.979 -4.213 -32.589 1.00 80.25 226 SER A O 1
ATOM 1731 N N . LYS A 1 227 ? 20.862 -3.808 -30.376 1.00 80.12 227 LYS A N 1
ATOM 1732 C CA . LYS A 1 227 ? 22.212 -4.299 -30.057 1.00 80.12 227 LYS A CA 1
ATOM 1733 C C . LYS A 1 227 ? 22.342 -5.802 -30.289 1.00 80.12 227 LYS A C 1
ATOM 1735 O O . LYS A 1 227 ? 23.329 -6.234 -30.877 1.00 80.12 227 LYS A O 1
ATOM 1740 N N . GLU A 1 228 ? 21.357 -6.592 -29.866 1.00 78.50 228 GLU A N 1
ATOM 1741 C CA . GLU A 1 228 ? 21.373 -8.043 -30.064 1.00 78.50 228 GLU A CA 1
ATOM 1742 C C . GLU A 1 228 ? 21.252 -8.412 -31.545 1.00 78.50 228 GLU A C 1
ATOM 1744 O O . GLU A 1 228 ? 21.947 -9.313 -32.011 1.00 78.50 228 GLU A O 1
ATOM 1749 N N . GLN A 1 229 ? 20.436 -7.682 -32.312 1.00 80.94 229 GLN A N 1
ATOM 1750 C CA . GLN A 1 229 ? 20.360 -7.863 -33.759 1.00 80.94 229 GLN A CA 1
ATOM 1751 C C . GLN A 1 229 ? 21.709 -7.574 -34.432 1.00 80.94 229 GLN A C 1
ATOM 1753 O O . GLN A 1 229 ? 22.192 -8.423 -35.177 1.00 80.94 229 GLN A O 1
ATOM 1758 N N . ALA A 1 230 ? 22.352 -6.447 -34.108 1.00 81.88 230 ALA A N 1
ATOM 1759 C CA . ALA A 1 230 ? 23.675 -6.111 -34.636 1.00 81.88 230 ALA A CA 1
ATOM 1760 C C . ALA A 1 230 ? 24.735 -7.161 -34.252 1.00 81.88 230 ALA A C 1
ATOM 1762 O O . ALA A 1 230 ? 25.553 -7.557 -35.079 1.00 81.88 230 ALA A O 1
ATOM 1763 N N . ARG A 1 231 ? 24.694 -7.671 -33.013 1.00 81.81 231 ARG A N 1
ATOM 1764 C CA . ARG A 1 231 ? 25.578 -8.753 -32.552 1.00 81.81 231 ARG A CA 1
ATOM 1765 C C . ARG A 1 231 ? 25.344 -10.047 -33.336 1.00 81.81 231 ARG A C 1
ATOM 1767 O O . ARG A 1 231 ? 26.302 -10.729 -33.698 1.00 81.81 231 ARG A O 1
ATOM 1774 N N . ARG A 1 232 ? 24.082 -10.388 -33.613 1.00 83.25 232 ARG A N 1
ATOM 1775 C CA . ARG A 1 232 ? 23.708 -11.581 -34.384 1.00 83.25 232 ARG A CA 1
ATOM 1776 C C . ARG A 1 232 ? 24.116 -11.465 -35.851 1.00 83.25 232 ARG A C 1
ATOM 1778 O O . ARG A 1 232 ? 24.591 -12.448 -36.408 1.00 83.25 232 ARG A O 1
ATOM 1785 N N . GLU A 1 233 ? 23.962 -10.287 -36.448 1.00 85.94 233 GLU A N 1
ATOM 1786 C CA . GLU A 1 233 ? 24.431 -9.980 -37.805 1.00 85.94 233 GLU A CA 1
ATOM 1787 C C . GLU A 1 233 ? 25.959 -10.089 -37.889 1.00 85.94 233 GLU A C 1
ATOM 1789 O O . GLU A 1 233 ? 26.458 -10.832 -38.726 1.00 85.94 233 GLU A O 1
ATOM 1794 N N . GLN A 1 234 ? 26.702 -9.505 -36.942 1.00 82.44 234 GLN A N 1
ATOM 1795 C CA . GLN A 1 234 ? 28.165 -9.639 -36.875 1.00 82.44 234 GLN A CA 1
ATOM 1796 C C . GLN A 1 234 ? 28.627 -11.090 -36.688 1.00 82.44 234 GLN A C 1
ATOM 1798 O O . GLN A 1 234 ? 29.585 -11.515 -37.328 1.00 82.44 234 GLN A O 1
ATOM 1803 N N . MET A 1 235 ? 27.965 -11.876 -35.831 1.00 81.62 235 MET A N 1
ATOM 1804 C CA . MET A 1 235 ? 28.280 -13.304 -35.692 1.00 81.62 235 MET A CA 1
ATOM 1805 C C . MET A 1 235 ? 27.965 -14.090 -36.968 1.00 81.62 235 MET A C 1
ATOM 1807 O O . MET A 1 235 ? 28.714 -15.001 -37.319 1.00 81.62 235 MET A O 1
ATOM 1811 N N . ALA A 1 236 ? 26.876 -13.757 -37.665 1.00 83.38 236 ALA A N 1
ATOM 1812 C CA . ALA A 1 236 ? 26.534 -14.376 -38.941 1.00 83.38 236 ALA A CA 1
ATOM 1813 C C . ALA A 1 236 ? 27.559 -14.018 -40.028 1.00 83.38 236 ALA A C 1
ATOM 1815 O O . ALA A 1 236 ? 27.987 -14.904 -40.761 1.00 83.38 236 ALA A O 1
ATOM 1816 N N . GLU A 1 237 ? 28.013 -12.764 -40.079 1.00 82.38 237 GLU A N 1
ATOM 1817 C CA . GLU A 1 237 ? 29.076 -12.301 -40.976 1.00 82.38 237 GLU A CA 1
ATOM 1818 C C . GLU A 1 237 ? 30.425 -12.950 -40.655 1.00 82.38 237 GLU A C 1
ATOM 1820 O O . GLU A 1 237 ? 31.112 -13.401 -41.564 1.00 82.38 237 GLU A O 1
ATOM 1825 N N . GLN A 1 238 ? 30.798 -13.080 -39.379 1.00 76.62 238 GLN A N 1
ATOM 1826 C CA . GLN A 1 238 ? 32.011 -13.800 -38.967 1.00 76.62 238 GLN A CA 1
ATOM 1827 C C . GLN A 1 238 ? 31.937 -15.286 -39.326 1.00 76.62 238 GLN A C 1
ATOM 1829 O O . GLN A 1 238 ? 32.925 -15.859 -39.775 1.00 76.62 238 GLN A O 1
ATOM 1834 N N . ARG A 1 239 ? 30.765 -15.913 -39.184 1.00 72.69 239 ARG A N 1
ATOM 1835 C CA . ARG A 1 239 ? 30.549 -17.308 -39.587 1.00 72.69 239 ARG A CA 1
ATOM 1836 C C . ARG A 1 239 ? 30.554 -17.480 -41.107 1.00 72.69 239 ARG A C 1
ATOM 1838 O O . ARG A 1 239 ? 31.025 -18.504 -41.587 1.00 72.69 239 ARG A O 1
ATOM 1845 N N . ALA A 1 240 ? 30.065 -16.489 -41.851 1.00 74.75 240 ALA A N 1
ATOM 1846 C CA . ALA A 1 240 ? 30.115 -16.464 -43.310 1.00 74.75 240 ALA A CA 1
ATOM 1847 C C . ALA A 1 240 ? 31.540 -16.202 -43.838 1.00 74.75 240 ALA A C 1
ATOM 1849 O O . ALA A 1 240 ? 31.954 -16.827 -44.809 1.00 74.75 240 ALA A O 1
ATOM 1850 N N . ASN A 1 241 ? 32.312 -15.340 -43.168 1.00 71.25 241 ASN A N 1
ATOM 1851 C CA . ASN A 1 241 ? 33.696 -15.013 -43.529 1.00 71.25 241 ASN A CA 1
ATOM 1852 C C . ASN A 1 241 ? 34.724 -16.032 -42.999 1.00 71.25 241 ASN A C 1
ATOM 1854 O O . ASN A 1 241 ? 35.831 -16.107 -43.522 1.00 71.25 241 ASN A O 1
ATOM 1858 N N . GLY A 1 242 ? 34.374 -16.838 -41.992 1.00 59.69 242 GLY A N 1
ATOM 1859 C CA . GLY A 1 242 ? 35.227 -17.879 -41.404 1.00 59.69 242 GLY A CA 1
ATOM 1860 C C . GLY A 1 242 ? 35.361 -19.163 -42.235 1.00 59.69 242 GLY A C 1
ATOM 1861 O O . GLY A 1 242 ? 35.984 -20.114 -41.776 1.00 59.69 242 GLY A O 1
ATOM 1862 N N . GLY A 1 243 ? 34.809 -19.210 -43.452 1.00 51.12 243 GLY A N 1
ATOM 1863 C CA . GLY A 1 243 ? 34.874 -20.365 -44.358 1.00 51.12 243 GLY A CA 1
ATOM 1864 C C . GLY A 1 243 ? 36.226 -20.610 -45.045 1.00 51.12 243 GLY A C 1
ATOM 1865 O O . GLY A 1 243 ? 36.286 -21.430 -45.953 1.00 51.12 243 GLY A O 1
ATOM 1866 N N . TYR A 1 244 ? 37.300 -19.918 -44.650 1.00 49.84 244 TYR A N 1
ATOM 1867 C CA . TYR A 1 244 ? 38.638 -20.055 -45.243 1.00 49.84 244 TYR A CA 1
ATOM 1868 C C . TYR A 1 244 ? 39.747 -20.026 -44.177 1.00 49.84 244 TYR A C 1
ATOM 1870 O O . TYR A 1 244 ? 40.639 -19.186 -44.217 1.00 49.84 244 TYR A O 1
ATOM 1878 N N . ASN A 1 245 ? 39.702 -20.934 -43.198 1.00 47.53 245 ASN A N 1
ATOM 1879 C CA . ASN A 1 245 ? 40.933 -21.440 -42.576 1.00 47.53 245 ASN A CA 1
ATOM 1880 C C . ASN A 1 245 ? 40.667 -22.790 -41.889 1.00 47.53 245 ASN A C 1
ATOM 1882 O O . ASN A 1 245 ? 40.354 -22.843 -40.702 1.00 47.53 245 ASN A O 1
ATOM 1886 N N . GLY A 1 246 ? 40.713 -23.879 -42.655 1.00 45.41 246 GLY A N 1
ATOM 1887 C CA . GLY A 1 246 ? 40.437 -25.215 -42.123 1.00 45.41 246 GLY A CA 1
ATOM 1888 C C . GLY A 1 246 ? 40.730 -26.364 -43.083 1.00 45.41 246 GLY A C 1
ATOM 1889 O O . GLY A 1 246 ? 40.002 -27.346 -43.061 1.00 45.41 246 GLY A O 1
ATOM 1890 N N . THR A 1 247 ? 41.756 -26.248 -43.932 1.00 45.06 247 THR A N 1
ATOM 1891 C CA . THR A 1 247 ? 42.250 -27.373 -44.749 1.00 45.06 247 THR A CA 1
ATOM 1892 C C . THR A 1 247 ? 43.776 -27.374 -44.804 1.00 45.06 247 THR A C 1
ATOM 1894 O O . THR A 1 247 ? 44.365 -26.776 -45.702 1.00 45.06 247 THR A O 1
ATOM 1897 N N . GLN A 1 248 ? 44.372 -27.997 -43.791 1.00 43.28 248 GLN A N 1
ATOM 1898 C CA . GLN A 1 248 ? 45.642 -28.743 -43.752 1.00 43.28 248 GLN A CA 1
ATOM 1899 C C . GLN A 1 248 ? 45.828 -29.045 -42.254 1.00 43.28 248 GLN A C 1
ATOM 1901 O O . GLN A 1 248 ? 45.954 -28.116 -41.465 1.00 43.28 248 GLN A O 1
ATOM 1906 N N . ASP A 1 249 ? 45.606 -30.257 -41.753 1.00 37.81 249 ASP A N 1
ATOM 1907 C CA . ASP A 1 249 ? 46.101 -31.528 -42.272 1.00 37.81 249 ASP A CA 1
ATOM 1908 C C . ASP A 1 249 ? 45.063 -32.656 -42.089 1.00 37.81 249 ASP A C 1
ATOM 1910 O O . ASP A 1 249 ? 44.585 -32.910 -40.983 1.00 37.81 249 ASP A O 1
ATOM 1914 N N . GLU A 1 250 ? 44.707 -33.318 -43.192 1.00 48.28 250 GLU A N 1
ATOM 1915 C CA . GLU A 1 250 ? 44.276 -34.721 -43.197 1.00 48.28 250 GLU A CA 1
ATOM 1916 C C . GLU A 1 250 ? 45.517 -35.568 -43.522 1.00 48.28 250 GLU A C 1
ATOM 1918 O O . GLU A 1 250 ? 46.307 -35.114 -44.348 1.00 48.28 250 GLU A O 1
ATOM 1923 N N . GLU A 1 251 ? 45.622 -36.753 -42.896 1.00 43.66 251 GLU A N 1
ATOM 1924 C CA . GLU A 1 251 ? 46.611 -37.862 -43.018 1.00 43.66 251 GLU A CA 1
ATOM 1925 C C . GLU A 1 251 ? 47.266 -38.116 -41.642 1.00 43.66 251 GLU A C 1
ATOM 1927 O O . GLU A 1 251 ? 47.896 -37.220 -41.094 1.00 43.66 251 GLU A O 1
ATOM 1932 N N . GLU A 1 252 ? 47.163 -39.235 -40.920 1.00 42.34 252 GLU A N 1
ATOM 1933 C CA . GLU A 1 252 ? 46.723 -40.637 -41.058 1.00 42.34 252 GLU A CA 1
ATOM 1934 C C . GLU A 1 252 ? 46.468 -41.095 -39.585 1.00 42.34 252 GLU A C 1
ATOM 1936 O O . GLU A 1 252 ? 47.058 -40.545 -38.659 1.00 42.34 252 GLU A O 1
ATOM 1941 N N . GLU A 1 253 ? 45.527 -41.959 -39.214 1.00 40.12 253 GLU A N 1
ATOM 1942 C CA . GLU A 1 253 ? 45.609 -43.417 -39.320 1.00 40.12 253 GLU A CA 1
ATOM 1943 C C . GLU A 1 253 ? 44.281 -44.007 -38.812 1.00 40.12 253 GLU A C 1
ATOM 1945 O O . GLU A 1 253 ? 43.748 -43.620 -37.767 1.00 40.12 253 GLU A O 1
ATOM 1950 N N . GLU A 1 254 ? 43.762 -44.953 -39.587 1.00 42.12 254 GLU A N 1
ATOM 1951 C CA . GLU A 1 254 ? 42.646 -45.824 -39.249 1.00 42.12 254 GLU A CA 1
ATOM 1952 C C . GLU A 1 254 ? 43.001 -46.809 -38.117 1.00 42.12 254 GLU A C 1
ATOM 1954 O O . GLU A 1 254 ? 44.117 -47.310 -38.022 1.00 42.12 254 GLU A O 1
ATOM 1959 N N . ASP A 1 255 ? 41.954 -47.167 -37.370 1.00 43.81 255 ASP A N 1
ATOM 1960 C CA . ASP A 1 255 ? 41.703 -48.477 -36.757 1.00 43.81 255 ASP A CA 1
ATOM 1961 C C . ASP A 1 255 ? 42.523 -48.921 -35.529 1.00 43.81 255 ASP A C 1
ATOM 1963 O O . ASP A 1 255 ? 43.677 -49.310 -35.628 1.00 43.81 255 ASP A O 1
ATOM 1967 N N . TYR A 1 256 ? 41.849 -49.037 -34.376 1.00 40.56 256 TYR A N 1
ATOM 1968 C CA . TYR A 1 256 ? 41.945 -50.234 -33.525 1.00 40.56 256 TYR A CA 1
ATOM 1969 C C . TYR A 1 256 ? 40.653 -50.420 -32.705 1.00 40.56 256 TYR A C 1
ATOM 1971 O O . TYR A 1 256 ? 40.363 -49.686 -31.762 1.00 40.56 256 TYR A O 1
ATOM 1979 N N . MET A 1 257 ? 39.895 -51.423 -33.153 1.00 46.59 257 MET A N 1
ATOM 1980 C CA . MET A 1 257 ? 38.818 -52.216 -32.543 1.00 46.59 257 MET A CA 1
ATOM 1981 C C . MET A 1 257 ? 38.459 -52.037 -31.051 1.00 46.59 257 MET A C 1
ATOM 1983 O O . MET A 1 257 ? 39.298 -52.141 -30.162 1.00 46.59 257 MET A O 1
ATOM 1987 N N . GLU A 1 258 ? 37.142 -51.904 -30.840 1.00 40.72 258 GLU A N 1
ATOM 1988 C CA . GLU A 1 258 ? 36.258 -52.646 -29.912 1.00 40.72 258 GLU A CA 1
ATOM 1989 C C . GLU A 1 258 ? 36.905 -53.470 -28.774 1.00 40.72 258 GLU A C 1
ATOM 1991 O O . GLU A 1 258 ? 37.654 -54.407 -29.037 1.00 40.72 258 GLU A O 1
ATOM 1996 N N . PHE A 1 259 ? 36.539 -53.164 -27.518 1.00 42.59 259 PHE A N 1
ATOM 1997 C CA . PHE A 1 259 ? 35.764 -54.021 -26.592 1.00 42.59 259 PHE A CA 1
ATOM 1998 C C . PHE A 1 259 ? 35.307 -53.225 -25.357 1.00 42.59 259 PHE A C 1
ATOM 2000 O O . PHE A 1 259 ? 36.115 -52.432 -24.821 1.00 42.59 259 PHE A O 1
#

Organism: NCBI:txid1131581

Solvent-accessible surface area (backbone atoms only — not comparable to full-atom values): 15733 Å² total; per-residue (Å²): 132,84,76,82,73,75,80,72,63,48,72,68,56,50,44,59,50,44,68,63,42,47,66,37,73,47,47,89,53,76,41,76,55,44,85,45,97,92,46,74,42,77,58,40,67,43,73,74,99,77,68,91,54,54,47,44,63,26,70,50,75,33,55,68,40,42,50,52,46,43,45,44,52,73,72,35,74,89,23,68,90,45,57,61,61,46,68,68,50,66,50,41,54,56,94,83,46,81,91,58,76,70,46,81,48,69,46,62,47,98,89,64,49,80,43,69,72,46,82,44,74,41,77,69,42,34,49,56,95,63,78,61,86,84,56,80,72,42,59,49,53,48,44,69,50,51,50,50,52,44,53,71,77,43,36,89,52,39,68,60,43,72,57,39,56,49,49,55,49,54,44,50,52,55,51,53,52,46,58,60,59,48,50,62,57,48,56,58,20,42,71,70,77,53,82,83,86,70,63,47,64,31,52,67,60,48,43,72,44,43,58,58,52,52,53,52,50,55,49,45,40,55,52,34,53,53,52,51,50,53,52,50,52,51,52,50,49,49,60,65,67,58,78,79,79,87,88,84,84,87,89,88,83,85,87,84,80,90,134

pLDDT: mean 82.49, std 14.2, range [37.81, 98.38]

InterPro domains:
  IPR007257 DNA replication complex GINS protein Psf2 [PIRSF028998] (1-255)
  IPR007257 DNA replication complex GINS protein Psf2 [PTHR12772] (57-237)
  IPR021151 GINS subunit, domain A [PF05916] (138-223)
  IPR036224 GINS, helical bundle-like domain superfamily [SSF158573] (57-225)
  IPR056784 DNA replication complex GINS protein PSF2, N-terminal domain [PF25005] (10-50)
  IPR056784 DNA replication complex GINS protein PSF2, N-terminal domain [cd21694] (10-51)

Radius of gyration: 27.5 Å; Cα contacts (8 Å, |Δi|>4): 281; chains: 1; bounding box: 76×70×74 Å

Mean predicted aligned error: 10.25 Å

Nearest PDB structures (foldseek):
  2e9x-assembly1_B  TM=8.049E-01  e=2.057E-06  Homo sapiens

Foldseek 3Di:
DDDPDDPFAAPVNLLVQLVLADFDFADPDWACWDQDPVGIDHIHDHDDPDDPAGGQWAPCLALVLLVVLLCCLPPPPVNPLHHDAADDFVQQDAPPDPPDDRDQDWDADPVGDTDGDDPPRDNRTYHDPDPPPPHRRAAHQANLSVLVVCLVPGVVNYDPSVSSVVSSVSSVVSVLVSLVVCLVVLLVCLLVVHDDDNGRHHDVSCRVCVSVSVVSNVVSNVVNVVVVVVVVVVVVVCVVVVPPDDDDDDDDDDDDDDD